Protein AF-A0A971XF11-F1 (afdb_monomer)

Solvent-accessible surface area (backbone atoms only — not comparable to full-atom values): 10217 Å² total; per-residue (Å²): 134,85,69,54,82,86,58,73,60,53,72,68,57,50,50,51,52,32,57,79,67,71,60,78,85,62,79,44,79,45,71,47,43,48,90,43,53,68,48,48,70,33,80,69,55,29,55,51,46,64,39,53,81,65,76,46,87,75,64,67,36,32,42,39,33,20,38,35,87,30,42,38,69,43,71,47,44,58,82,81,50,58,60,86,77,68,35,50,64,75,42,91,88,44,50,76,59,89,86,55,55,59,41,61,85,32,41,52,68,49,59,55,72,56,42,94,64,60,66,72,57,50,53,52,50,52,54,53,29,49,76,19,65,29,27,39,41,34,36,26,38,68,49,63,43,67,59,41,50,52,52,52,54,49,48,54,49,36,32,64,74,63,69,34,69,86,41,41,39,30,36,39,35,34,41,43,50,62,77,136

Mean predicted aligned error: 5.6 Å

pLDDT: mean 86.27, std 12.6, range [33.09, 97.69]

Secondary structure (DSSP, 8-state):
--PPP-----HHHHHHHHHHTT----SEEEEPPGGGGGGGGSTTT-SBHHHHHTTPPPPS-EEEEEETTSBEEEEEEGGGS-HHHH-TTSSTT----TTS-B-TT-BHHHHHHTS---HHHHHHHHHHHHHSSEEEEEEE-STTTHHHHHHHHHHHHHHHHHT-TTTEEEEEEE-TT---

Foldseek 3Di:
DDQDDQDDDDPVNVVVVCVVLVVDLADAEAEFPLVCLVVCLPLQNDFAVVCNVVVHHFALWKKFKAFLVQWTPDMDGPVVDDCVVLVQLPDLLGDHDPPGRTSRNHGNLSVVVRGPDDVVVSVVLNVLSNQARMEIETREECSVVVVRSVVSVSVVCSCVVNVRSSRYHYYYYYHSVHDD

Nearest PDB structures (foldseek):
  2wkb-assembly2_A  TM=3.975E-01  e=2.906E+00  Plasmodium berghei ANKA
  2i2q-assembly1_A  TM=4.226E-01  e=4.511E+00  Schizosaccharomyces pombe
  6lk0-assembly1_A  TM=3.044E-01  e=1.872E+00  Homo sapiens
  8hr8-assembly1_C  TM=1.707E-01  e=9.584E+00  Escherichia coli

Radius of gyration: 15.24 Å; Cα contacts (8 Å, |Δi|>4): 284; chains: 1; bounding box: 37×39×38 Å

Structure (mmCIF, N/CA/C/O backbone):
data_AF-A0A971XF11-F1
#
_entry.id   AF-A0A971XF11-F1
#
loop_
_atom_site.group_PDB
_atom_site.id
_atom_site.type_symbol
_atom_site.label_atom_id
_atom_site.label_alt_id
_atom_site.label_comp_id
_atom_site.label_asym_id
_atom_site.label_entity_id
_atom_site.label_seq_id
_atom_site.pdbx_PDB_ins_code
_atom_site.Cartn_x
_atom_site.Cartn_y
_atom_site.Cartn_z
_atom_site.occupancy
_atom_site.B_iso_or_equiv
_atom_site.auth_seq_id
_atom_site.auth_comp_id
_atom_site.auth_asym_id
_atom_site.auth_atom_id
_atom_site.pdbx_PDB_model_num
ATOM 1 N N . MET A 1 1 ? 14.904 22.756 -2.825 1.00 39.56 1 MET A N 1
ATOM 2 C CA . MET A 1 1 ? 14.205 21.499 -2.470 1.00 39.56 1 MET A CA 1
ATOM 3 C C . MET A 1 1 ? 15.277 20.535 -2.002 1.00 39.56 1 MET A C 1
ATOM 5 O O . MET A 1 1 ? 16.044 20.084 -2.833 1.00 39.56 1 MET A O 1
ATOM 9 N N . ASN A 1 2 ? 15.405 20.302 -0.694 1.00 33.09 2 ASN A N 1
ATOM 10 C CA . ASN A 1 2 ? 16.473 19.450 -0.160 1.00 33.09 2 ASN A CA 1
ATOM 11 C C . ASN A 1 2 ? 15.953 18.017 -0.026 1.00 33.09 2 ASN A C 1
ATOM 13 O O . ASN A 1 2 ? 15.385 17.653 1.005 1.00 33.09 2 ASN A O 1
ATOM 17 N N . THR A 1 3 ? 16.108 17.226 -1.085 1.00 37.03 3 THR A N 1
ATOM 18 C CA . THR A 1 3 ? 16.129 15.764 -0.982 1.00 37.03 3 THR A CA 1
ATOM 19 C C . THR A 1 3 ? 17.318 15.385 -0.104 1.00 37.03 3 THR A C 1
ATOM 21 O O . THR A 1 3 ? 18.445 15.793 -0.378 1.00 37.03 3 THR A O 1
ATOM 24 N N . LYS A 1 4 ? 17.051 14.700 1.013 1.00 42.03 4 LYS A N 1
ATOM 25 C CA . LYS A 1 4 ? 18.109 14.189 1.895 1.00 42.03 4 LYS A CA 1
ATOM 26 C C . LYS A 1 4 ? 18.848 13.059 1.182 1.00 42.03 4 LYS A C 1
ATOM 28 O O . LYS A 1 4 ? 18.244 12.383 0.352 1.00 42.03 4 LYS A O 1
ATOM 33 N N . GLU A 1 5 ? 20.118 12.857 1.531 1.00 40.66 5 GLU A N 1
ATOM 34 C CA . GLU A 1 5 ? 20.860 11.677 1.090 1.00 40.66 5 GLU A CA 1
ATOM 35 C C . GLU A 1 5 ? 20.072 10.409 1.407 1.00 40.66 5 GLU A C 1
ATOM 37 O O . GLU A 1 5 ? 19.479 10.246 2.479 1.00 40.66 5 GLU A O 1
ATOM 42 N N . ILE A 1 6 ? 20.060 9.541 0.410 1.00 45.75 6 ILE A N 1
ATOM 43 C CA . ILE A 1 6 ? 19.521 8.203 0.474 1.00 45.75 6 ILE A CA 1
ATOM 44 C C . ILE A 1 6 ? 20.385 7.402 1.462 1.00 45.75 6 ILE A C 1
ATOM 46 O O . ILE A 1 6 ? 21.578 7.206 1.248 1.00 45.75 6 ILE A O 1
ATOM 50 N N . VAL A 1 7 ? 19.790 6.966 2.570 1.00 52.38 7 VAL A N 1
ATOM 51 C CA . VAL A 1 7 ? 20.442 6.114 3.570 1.00 52.38 7 VAL A CA 1
ATOM 52 C C . VAL A 1 7 ? 19.466 4.999 3.893 1.00 52.38 7 VAL A C 1
ATOM 54 O O . VAL A 1 7 ? 18.360 5.307 4.334 1.00 52.38 7 VAL A O 1
ATOM 57 N N . ASN A 1 8 ? 19.887 3.742 3.718 1.00 56.38 8 ASN A N 1
ATOM 58 C CA . ASN A 1 8 ? 19.102 2.567 4.098 1.00 56.38 8 ASN A CA 1
ATOM 59 C C . ASN A 1 8 ? 18.607 2.724 5.538 1.00 56.38 8 ASN A C 1
ATOM 61 O O . ASN A 1 8 ? 19.413 2.728 6.472 1.00 56.38 8 ASN A O 1
ATOM 65 N N . LYS A 1 9 ? 17.293 2.875 5.710 1.00 63.78 9 LYS A N 1
ATOM 66 C CA . LYS A 1 9 ? 16.679 3.004 7.030 1.00 63.78 9 LYS A CA 1
ATOM 67 C C . LYS A 1 9 ? 16.268 1.643 7.554 1.00 63.78 9 LYS A C 1
ATOM 69 O O . LYS A 1 9 ? 15.552 0.901 6.888 1.00 63.78 9 LYS A O 1
ATOM 74 N N . ASN A 1 10 ? 16.734 1.317 8.755 1.00 72.56 10 ASN A N 1
ATOM 75 C CA . ASN A 1 10 ? 16.259 0.129 9.455 1.00 72.56 10 ASN A CA 1
ATOM 76 C C . ASN A 1 10 ? 14.884 0.391 10.097 1.00 72.56 10 ASN A C 1
ATOM 78 O O . ASN A 1 10 ? 14.418 1.531 10.189 1.00 72.56 10 ASN A O 1
ATOM 82 N N . GLU A 1 11 ? 14.236 -0.671 10.574 1.00 79.00 11 GLU A N 1
ATOM 83 C CA . GLU A 1 11 ? 12.900 -0.604 11.181 1.00 79.00 11 GLU A CA 1
ATOM 84 C C . GLU A 1 11 ? 12.805 0.414 12.332 1.00 79.00 11 GLU A C 1
ATOM 86 O O . GLU A 1 11 ? 11.796 1.107 12.463 1.00 79.00 11 GLU A O 1
ATOM 91 N N . SER A 1 12 ? 13.870 0.580 13.128 1.00 83.00 12 SER A N 1
ATOM 92 C CA . SER A 1 12 ? 13.893 1.539 14.241 1.00 83.00 12 SER A CA 1
ATOM 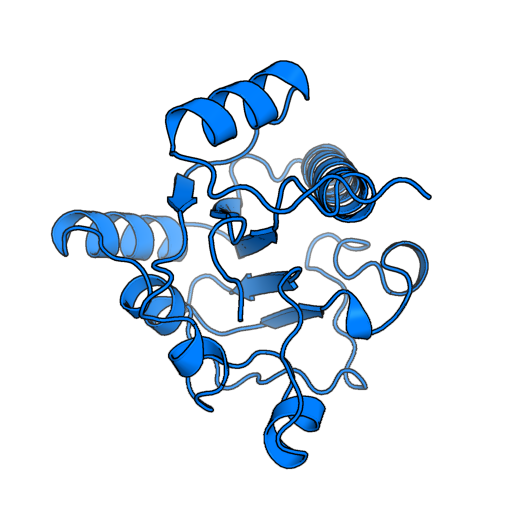93 C C . SER A 1 12 ? 13.851 2.990 13.762 1.00 83.00 12 SER A C 1
ATOM 95 O O . SER A 1 12 ? 13.159 3.824 14.348 1.00 83.00 12 SER A O 1
ATOM 97 N N . GLU A 1 13 ? 14.573 3.319 12.692 1.00 85.38 13 GLU A N 1
ATOM 98 C CA . GLU A 1 13 ? 14.564 4.670 12.125 1.00 85.38 13 GLU A CA 1
ATOM 99 C C . GLU A 1 13 ? 13.218 5.007 11.477 1.00 85.38 13 GLU A C 1
ATOM 101 O O . GLU A 1 13 ? 12.737 6.136 11.611 1.00 85.38 13 GLU A O 1
ATOM 106 N N . ILE A 1 14 ? 12.585 4.022 10.836 1.00 89.12 14 ILE A N 1
ATOM 107 C CA . ILE A 1 14 ? 11.236 4.155 10.279 1.00 89.12 14 ILE A CA 1
ATOM 108 C C . ILE A 1 14 ? 10.219 4.388 11.395 1.00 89.12 14 ILE A C 1
ATOM 110 O O . ILE A 1 14 ? 9.443 5.342 11.316 1.00 89.12 14 ILE A O 1
ATOM 114 N N . ALA A 1 15 ? 10.267 3.597 12.470 1.00 88.25 15 ALA A N 1
ATOM 115 C CA . ALA A 1 15 ? 9.386 3.765 13.623 1.00 88.25 15 ALA A CA 1
ATOM 116 C C . ALA A 1 15 ? 9.514 5.169 14.243 1.00 88.25 15 ALA A C 1
ATOM 118 O O . ALA A 1 15 ? 8.509 5.858 14.426 1.00 88.25 15 ALA A O 1
ATOM 119 N N . LYS A 1 16 ? 10.747 5.655 14.458 1.00 90.88 16 LYS A N 1
ATOM 120 C CA . LYS A 1 16 ? 11.005 7.023 14.952 1.00 90.88 16 LYS A CA 1
ATOM 121 C C . LYS A 1 16 ? 10.453 8.098 14.014 1.00 90.88 16 LYS A C 1
ATOM 123 O O . LYS A 1 16 ? 9.947 9.129 14.468 1.00 90.88 16 LYS A O 1
ATOM 128 N N . TYR A 1 17 ? 10.553 7.898 12.699 1.00 91.19 17 TYR A N 1
ATOM 129 C CA . TYR A 1 17 ? 9.974 8.830 11.733 1.00 91.19 17 TYR A CA 1
ATOM 130 C C . TYR A 1 17 ? 8.446 8.876 11.848 1.00 91.19 17 TYR A C 1
ATOM 132 O O . TYR A 1 17 ? 7.876 9.967 11.902 1.00 91.19 17 TYR A O 1
ATOM 140 N N . LEU A 1 18 ? 7.786 7.719 11.905 1.00 92.75 18 LEU A N 1
ATOM 141 C CA . LEU A 1 18 ? 6.329 7.639 12.030 1.00 92.75 18 LEU A CA 1
ATOM 142 C C . LEU A 1 18 ? 5.848 8.306 13.329 1.00 92.75 18 LEU A C 1
ATOM 144 O O . LEU A 1 18 ? 4.963 9.164 13.284 1.00 92.75 18 LEU A O 1
ATOM 148 N N . GLU A 1 19 ? 6.507 8.013 14.452 1.00 92.69 19 GLU A N 1
ATOM 149 C CA . GLU A 1 19 ? 6.207 8.592 15.766 1.00 92.69 19 GLU A CA 1
ATOM 150 C C . GLU A 1 19 ? 6.382 10.119 15.778 1.00 92.69 19 GLU A C 1
ATOM 152 O O . GLU A 1 19 ? 5.448 10.861 16.093 1.00 92.69 19 GLU A O 1
ATOM 157 N N . SER A 1 20 ? 7.547 10.618 15.349 1.00 91.75 20 SER A N 1
ATOM 158 C CA . SER A 1 20 ? 7.838 12.062 15.327 1.00 91.75 20 SER A CA 1
ATOM 159 C C . SER A 1 20 ? 6.887 12.864 14.431 1.00 91.75 20 SER A C 1
ATOM 161 O O . SER A 1 20 ? 6.666 14.053 14.669 1.00 91.75 20 SER A O 1
ATOM 163 N N . ASN A 1 21 ? 6.289 12.224 13.421 1.00 90.12 21 ASN A N 1
ATOM 164 C CA . ASN A 1 21 ? 5.309 12.841 12.527 1.00 90.12 21 ASN A CA 1
ATOM 165 C C . ASN A 1 21 ? 3.850 12.525 12.907 1.00 90.12 21 ASN A C 1
ATOM 167 O O . ASN A 1 21 ? 2.943 12.931 12.176 1.00 90.12 21 ASN A O 1
ATOM 171 N N . LYS A 1 22 ? 3.606 11.865 14.051 1.00 92.50 22 LYS A N 1
ATOM 172 C CA . LYS A 1 22 ? 2.267 11.502 14.555 1.00 92.50 22 LYS A CA 1
ATOM 173 C C . LYS A 1 22 ? 1.448 10.705 13.530 1.00 92.50 22 LYS A C 1
ATOM 175 O O . LYS A 1 22 ? 0.266 10.993 13.285 1.00 92.50 22 LYS A O 1
ATOM 180 N N . ILE A 1 23 ? 2.123 9.757 12.884 1.00 93.50 23 ILE A N 1
ATOM 181 C CA . ILE A 1 23 ? 1.538 8.777 11.975 1.00 93.50 23 ILE A CA 1
ATOM 182 C C . ILE A 1 23 ? 1.289 7.524 12.812 1.00 93.50 23 ILE A C 1
ATOM 184 O O . ILE A 1 23 ? 2.209 6.767 13.084 1.00 93.50 23 ILE A O 1
ATOM 188 N N . ASP A 1 24 ? 0.052 7.372 13.267 1.00 92.06 24 ASP A N 1
ATOM 189 C CA . ASP A 1 24 ? -0.395 6.418 14.292 1.00 92.06 24 ASP A CA 1
ATOM 190 C C . ASP A 1 24 ? -1.634 5.616 13.859 1.00 92.06 24 ASP A C 1
ATOM 192 O O . ASP A 1 24 ? -2.235 4.904 14.651 1.00 92.06 24 ASP A O 1
ATOM 196 N N . PHE A 1 25 ? -2.033 5.756 12.596 1.00 93.44 25 PHE A N 1
ATOM 197 C CA . PHE A 1 25 ? -3.281 5.229 12.041 1.00 93.44 25 PHE A CA 1
ATOM 198 C C . PHE A 1 25 ? -3.069 4.019 11.122 1.00 93.44 25 PHE A C 1
ATOM 200 O O . PHE A 1 25 ? -3.889 3.775 10.247 1.00 93.44 25 PHE A O 1
ATOM 207 N N . TYR A 1 26 ? -1.941 3.322 11.245 1.00 95.81 26 TYR A N 1
ATOM 208 C CA . TYR A 1 26 ? -1.618 2.151 10.430 1.00 95.81 26 TYR A CA 1
ATOM 209 C C . TYR A 1 26 ? -1.667 0.873 11.267 1.00 95.81 26 TYR A C 1
ATOM 211 O O . TYR A 1 26 ? -1.394 0.911 12.464 1.00 95.81 26 TYR A O 1
ATOM 219 N N . ASP A 1 27 ? -1.959 -0.256 10.624 1.00 96.00 27 ASP A N 1
ATOM 220 C CA . ASP A 1 27 ? -1.990 -1.572 11.270 1.00 96.00 27 ASP A CA 1
ATOM 221 C C . ASP A 1 27 ? -0.643 -2.289 11.155 1.00 96.00 27 ASP A C 1
ATOM 223 O O . ASP A 1 27 ? -0.193 -2.949 12.090 1.00 96.00 27 ASP A O 1
ATOM 227 N N . TYR A 1 28 ? 0.017 -2.149 10.001 1.00 95.12 28 TYR A N 1
ATOM 228 C CA . TYR A 1 28 ? 1.299 -2.788 9.717 1.00 95.12 28 TYR A CA 1
ATOM 229 C C . TYR A 1 28 ? 2.277 -1.817 9.061 1.00 95.12 28 TYR A C 1
ATOM 231 O O . TYR A 1 28 ? 1.891 -0.978 8.246 1.00 95.12 28 TYR A O 1
ATOM 239 N N . SER A 1 29 ? 3.561 -1.960 9.392 1.00 94.38 29 SER A N 1
ATOM 240 C CA . SER A 1 29 ? 4.656 -1.227 8.759 1.00 94.38 29 SER A CA 1
ATOM 241 C C . SER A 1 29 ? 5.813 -2.176 8.479 1.00 94.38 29 SER A C 1
ATOM 243 O O . SER A 1 29 ? 6.318 -2.817 9.397 1.00 94.38 29 SER A O 1
ATOM 245 N N . PHE A 1 30 ? 6.250 -2.233 7.224 1.00 92.38 30 PHE A N 1
ATOM 246 C CA . PHE A 1 30 ? 7.314 -3.115 6.756 1.00 92.38 30 PHE A CA 1
ATOM 247 C C . PHE A 1 30 ? 8.390 -2.346 5.996 1.00 92.38 30 PHE A C 1
ATOM 249 O O . PHE A 1 30 ? 8.129 -1.304 5.393 1.00 92.38 30 PHE A O 1
ATOM 256 N N . VAL A 1 31 ? 9.596 -2.908 5.987 1.00 89.94 31 VAL A N 1
ATOM 257 C CA . VAL A 1 31 ? 10.671 -2.515 5.073 1.00 89.94 31 VAL A CA 1
ATOM 258 C C . VAL A 1 31 ? 10.560 -3.378 3.823 1.00 89.94 31 VAL A C 1
ATOM 260 O O . VAL A 1 31 ? 10.525 -4.606 3.915 1.00 89.94 31 VAL A O 1
ATOM 263 N N . PHE A 1 32 ? 10.499 -2.752 2.651 1.00 88.44 32 PHE A N 1
ATOM 264 C CA . PHE A 1 32 ? 10.486 -3.480 1.390 1.00 88.44 32 PHE A CA 1
ATOM 265 C C . PHE A 1 32 ? 11.818 -4.219 1.207 1.00 88.44 32 PHE A C 1
ATOM 267 O O . PHE A 1 32 ? 12.861 -3.598 1.361 1.00 88.44 32 PHE A O 1
ATOM 274 N N . PRO A 1 33 ? 11.868 -5.517 0.884 1.00 82.44 33 PRO A N 1
ATOM 275 C CA . PRO A 1 33 ? 13.148 -6.184 0.660 1.00 82.44 33 PRO A CA 1
ATOM 276 C C . PRO A 1 33 ? 13.837 -5.626 -0.593 1.00 82.44 33 PRO A C 1
ATOM 278 O O . PRO A 1 33 ? 13.323 -5.778 -1.696 1.00 82.44 33 PRO A O 1
ATOM 281 N N . GLY A 1 34 ? 15.018 -5.012 -0.452 1.00 72.31 34 GLY A N 1
ATOM 282 C CA . GLY A 1 34 ? 15.750 -4.425 -1.587 1.00 72.31 34 GLY A CA 1
ATOM 283 C C . GLY A 1 34 ? 16.064 -5.428 -2.709 1.00 72.31 34 GLY A C 1
ATOM 284 O O . GLY A 1 34 ? 16.057 -5.059 -3.877 1.00 72.31 34 GLY A O 1
ATOM 285 N N . ILE A 1 35 ? 16.227 -6.715 -2.373 1.00 61.69 35 ILE A N 1
ATOM 286 C CA . ILE A 1 35 ? 16.382 -7.818 -3.341 1.00 61.69 35 ILE A CA 1
ATOM 287 C C . ILE A 1 35 ? 15.167 -7.986 -4.271 1.00 61.69 35 ILE A C 1
ATOM 289 O O . ILE A 1 35 ? 15.303 -8.480 -5.384 1.00 61.69 35 ILE A O 1
ATOM 293 N N . ASN A 1 36 ? 13.990 -7.523 -3.847 1.00 63.94 36 ASN A N 1
ATOM 294 C CA . ASN A 1 36 ? 12.748 -7.606 -4.608 1.00 63.94 36 ASN A CA 1
ATOM 295 C C . ASN A 1 36 ? 12.466 -6.327 -5.410 1.00 63.94 36 ASN A C 1
ATOM 297 O O . ASN A 1 36 ? 11.367 -6.186 -5.946 1.00 63.94 36 ASN A O 1
ATOM 301 N N . ILE A 1 37 ? 13.425 -5.393 -5.528 1.00 67.56 37 ILE A N 1
ATOM 302 C CA . ILE A 1 37 ? 13.259 -4.181 -6.352 1.00 67.56 37 ILE A CA 1
ATOM 303 C C . ILE A 1 37 ? 12.870 -4.539 -7.785 1.00 67.56 37 ILE A C 1
ATOM 305 O O . ILE A 1 37 ? 11.971 -3.915 -8.347 1.00 67.56 37 ILE A O 1
ATOM 309 N N . ASP A 1 38 ? 13.469 -5.601 -8.328 1.00 63.41 38 ASP A N 1
ATOM 310 C CA . ASP A 1 38 ? 13.191 -6.049 -9.686 1.00 63.41 38 ASP A CA 1
ATOM 311 C C . ASP A 1 38 ? 11.769 -6.603 -9.834 1.00 63.41 38 ASP A C 1
ATOM 313 O O . ASP A 1 38 ? 11.143 -6.501 -10.889 1.00 63.41 38 ASP A O 1
ATOM 317 N N . SER A 1 39 ? 11.212 -7.123 -8.737 1.00 66.81 39 SER A N 1
ATOM 318 C CA . SER A 1 39 ? 9.851 -7.650 -8.712 1.00 66.81 39 SER A CA 1
ATOM 319 C C . SER A 1 39 ? 8.805 -6.546 -8.829 1.00 66.81 39 SER A C 1
ATOM 321 O O . SER A 1 39 ? 7.726 -6.823 -9.335 1.00 66.81 39 SER A O 1
ATOM 323 N N . LEU A 1 40 ? 9.111 -5.288 -8.480 1.00 66.12 40 LEU A N 1
ATOM 324 C CA . LEU A 1 40 ? 8.210 -4.159 -8.763 1.00 66.12 40 LEU A CA 1
ATOM 325 C C . LEU A 1 40 ? 8.060 -3.879 -10.269 1.00 66.12 40 LEU A C 1
ATOM 327 O O . LEU A 1 40 ? 7.116 -3.187 -10.652 1.00 66.12 40 LEU A O 1
ATOM 331 N N . TYR A 1 41 ? 8.945 -4.418 -11.117 1.00 67.62 41 TYR A N 1
ATOM 332 C CA . TYR A 1 41 ? 8.834 -4.362 -12.581 1.00 67.62 41 TYR A CA 1
ATOM 333 C C . TYR A 1 41 ? 8.206 -5.621 -13.187 1.00 67.62 41 TYR A C 1
ATOM 335 O O . TYR A 1 41 ? 8.099 -5.712 -14.406 1.00 67.62 41 TYR A O 1
ATOM 343 N N . ASN A 1 42 ? 7.791 -6.593 -12.373 1.00 78.69 42 ASN A N 1
ATOM 344 C CA . ASN A 1 42 ? 7.019 -7.736 -12.845 1.00 78.69 42 ASN A CA 1
ATOM 345 C C . ASN A 1 42 ? 5.552 -7.318 -13.033 1.00 78.69 42 ASN A C 1
ATOM 347 O O . 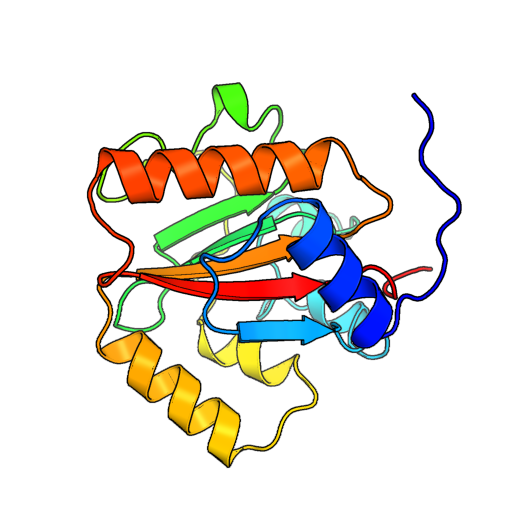ASN A 1 42 ? 4.985 -6.628 -12.182 1.00 78.69 42 ASN A O 1
ATOM 351 N N . GLU A 1 43 ? 4.926 -7.766 -14.120 1.00 80.44 43 GLU A N 1
ATOM 352 C CA . GLU A 1 43 ? 3.522 -7.481 -14.435 1.00 80.44 43 GLU A CA 1
ATOM 353 C C . GLU A 1 43 ? 2.578 -7.826 -13.269 1.00 80.44 43 GLU A C 1
ATOM 355 O O . GLU A 1 43 ? 1.652 -7.078 -12.976 1.00 80.44 43 GLU A O 1
ATOM 360 N N . ASN A 1 44 ? 2.870 -8.887 -12.513 1.00 85.25 44 ASN A N 1
ATOM 361 C CA . ASN A 1 44 ? 2.049 -9.330 -11.380 1.00 85.25 44 ASN A CA 1
ATOM 362 C C . ASN A 1 44 ? 2.130 -8.427 -10.136 1.00 85.25 44 ASN A C 1
ATOM 364 O O . ASN A 1 44 ? 1.391 -8.641 -9.171 1.00 85.25 44 ASN A O 1
ATOM 368 N N . HIS A 1 45 ? 3.024 -7.436 -10.139 1.00 86.81 45 HIS A N 1
ATOM 369 C CA . HIS A 1 45 ? 3.314 -6.562 -8.999 1.00 86.81 45 HIS A CA 1
ATOM 370 C C . HIS A 1 45 ? 3.318 -5.069 -9.359 1.00 86.81 45 HIS A C 1
ATOM 372 O O . HIS A 1 45 ? 3.372 -4.211 -8.466 1.00 86.81 45 HIS A O 1
ATOM 378 N N . VAL A 1 46 ? 3.263 -4.737 -10.651 1.00 90.19 46 VAL A N 1
ATOM 379 C CA . VAL A 1 46 ? 3.343 -3.365 -11.144 1.00 90.19 46 VAL A CA 1
ATOM 380 C C . VAL A 1 46 ? 1.990 -2.666 -11.105 1.00 90.19 46 VAL A C 1
ATOM 382 O O . VAL A 1 46 ? 1.004 -3.195 -11.609 1.00 90.19 46 VAL A O 1
ATOM 385 N N . LEU A 1 47 ? 1.937 -1.459 -10.529 1.00 92.00 47 LEU A N 1
ATOM 386 C CA . LEU A 1 47 ? 0.714 -0.651 -10.529 1.00 92.00 47 LEU A CA 1
ATOM 387 C C . LEU A 1 47 ? 0.501 0.071 -11.866 1.00 92.00 47 LEU A C 1
ATOM 389 O O . LEU A 1 47 ? -0.628 0.136 -12.328 1.00 92.00 47 LEU A O 1
ATOM 393 N N . ASP A 1 48 ? 1.553 0.637 -12.460 1.00 91.88 48 ASP A N 1
ATOM 394 C CA . ASP A 1 48 ? 1.473 1.469 -13.668 1.00 91.88 48 ASP A CA 1
ATOM 395 C C . ASP A 1 48 ? 1.884 0.664 -14.912 1.00 91.88 48 ASP A C 1
ATOM 397 O O . ASP A 1 48 ? 3.078 0.447 -15.164 1.00 91.88 48 ASP A O 1
ATOM 401 N N . LEU A 1 49 ? 0.883 0.233 -15.689 1.00 91.69 49 LEU A N 1
ATOM 402 C CA . LEU A 1 49 ? 1.080 -0.548 -16.915 1.00 91.69 49 LEU A CA 1
ATOM 403 C C . LEU A 1 49 ? 1.763 0.262 -18.016 1.00 91.69 49 LEU A C 1
ATOM 405 O O . LEU A 1 49 ? 2.594 -0.276 -18.739 1.00 91.69 49 LEU A O 1
ATOM 409 N N . TRP A 1 50 ? 1.496 1.566 -18.107 1.00 91.06 50 TRP A N 1
ATOM 410 C CA . TRP A 1 50 ? 2.118 2.408 -19.132 1.00 91.06 50 TRP A CA 1
ATOM 411 C C . TRP A 1 50 ? 3.636 2.469 -18.948 1.00 91.06 50 TRP A C 1
ATOM 413 O O . TRP A 1 50 ? 4.399 2.438 -19.917 1.00 91.06 50 TRP A O 1
ATOM 423 N N . LYS A 1 51 ? 4.094 2.530 -17.692 1.00 89.06 51 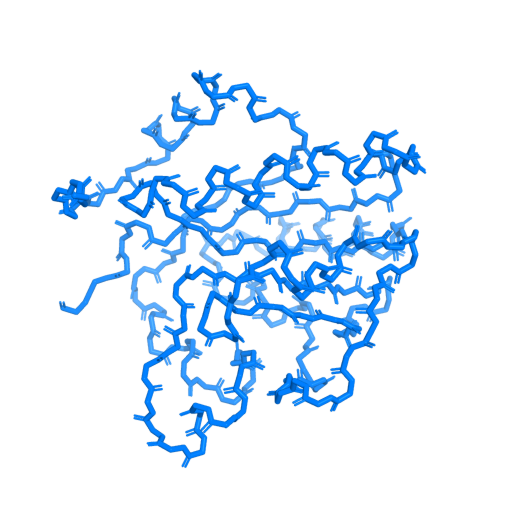LYS A N 1
ATOM 424 C CA . LYS A 1 51 ? 5.522 2.465 -17.379 1.00 89.06 51 LYS A CA 1
ATOM 425 C C . LYS A 1 51 ? 6.121 1.085 -17.624 1.00 89.06 51 LYS A C 1
ATOM 427 O O . LYS A 1 51 ? 7.251 1.026 -18.113 1.00 89.06 51 LYS A O 1
ATOM 432 N N . TYR A 1 52 ? 5.385 0.021 -17.293 1.00 89.62 52 TYR A N 1
ATOM 433 C CA . TYR A 1 52 ? 5.787 -1.367 -17.537 1.00 89.62 52 TYR A CA 1
ATOM 434 C C . TYR A 1 52 ? 6.005 -1.635 -19.032 1.00 89.62 52 TYR A C 1
ATOM 436 O O . TYR A 1 52 ? 7.100 -2.025 -19.427 1.00 89.62 52 TYR A O 1
ATOM 444 N N . GLU A 1 53 ? 5.020 -1.305 -19.872 1.00 89.44 53 GLU A N 1
ATOM 445 C CA . GLU A 1 53 ? 5.066 -1.485 -21.332 1.00 89.44 53 GLU A CA 1
ATOM 446 C C . GLU A 1 53 ? 6.237 -0.744 -21.992 1.00 89.44 53 GLU A C 1
ATOM 448 O O . GLU A 1 53 ? 6.740 -1.147 -23.039 1.00 89.44 53 GLU A O 1
ATOM 453 N N . ARG A 1 54 ? 6.689 0.354 -21.377 1.00 87.94 54 ARG A N 1
ATOM 454 C CA . ARG A 1 54 ? 7.805 1.176 -21.863 1.00 87.94 54 ARG A CA 1
ATOM 455 C C . ARG A 1 54 ? 9.150 0.824 -21.235 1.00 87.94 54 ARG A C 1
ATOM 457 O O . ARG A 1 54 ? 10.136 1.491 -21.543 1.00 87.94 54 ARG A O 1
ATOM 464 N N . GLY A 1 55 ? 9.199 -0.165 -20.342 1.00 84.69 55 GLY A N 1
ATOM 465 C CA . GLY A 1 55 ? 10.418 -0.551 -19.629 1.00 84.69 55 GLY A CA 1
ATOM 466 C C . GLY A 1 55 ? 10.994 0.574 -18.764 1.00 84.69 55 GLY A C 1
ATOM 467 O O . GLY A 1 55 ? 12.209 0.687 -18.626 1.00 84.69 55 GLY A O 1
ATOM 468 N N . THR A 1 56 ? 10.138 1.445 -18.220 1.00 83.44 56 THR A N 1
ATOM 469 C CA . THR A 1 56 ? 10.560 2.592 -17.399 1.00 83.44 56 THR A CA 1
ATOM 470 C C . THR A 1 56 ? 10.374 2.334 -15.910 1.00 83.44 56 THR A C 1
ATOM 472 O O . THR A 1 56 ? 9.580 1.491 -15.489 1.00 83.44 56 THR A O 1
ATOM 475 N N . GLU A 1 57 ? 11.105 3.092 -15.091 1.00 82.50 57 GLU A N 1
ATOM 476 C CA . GLU A 1 57 ? 11.128 2.854 -13.654 1.00 82.50 57 GLU A CA 1
ATOM 477 C C . GLU A 1 57 ? 9.808 3.196 -12.961 1.00 82.50 57 GLU A C 1
ATOM 479 O O . GLU A 1 57 ? 9.222 4.263 -13.172 1.00 82.50 57 GLU A O 1
ATOM 484 N N . GLN A 1 58 ? 9.365 2.305 -12.076 1.00 85.12 58 GLN A N 1
ATOM 485 C CA . GLN A 1 58 ? 8.163 2.468 -11.272 1.00 85.12 58 GLN A CA 1
ATOM 486 C C . GLN A 1 58 ? 8.363 3.518 -10.182 1.00 85.12 58 GLN A C 1
ATOM 488 O O . GLN A 1 58 ? 9.466 3.751 -9.696 1.00 85.12 58 GLN A O 1
ATOM 493 N N . SER A 1 59 ? 7.276 4.183 -9.787 1.00 86.06 59 SER A N 1
ATOM 494 C CA . SER A 1 59 ? 7.359 5.143 -8.686 1.00 86.06 59 SER A CA 1
ATOM 495 C C . SER A 1 59 ? 7.570 4.407 -7.366 1.00 86.06 59 SER A C 1
ATOM 497 O O . SER A 1 59 ? 6.818 3.495 -7.050 1.00 86.06 59 SER A O 1
ATOM 499 N N . THR A 1 60 ? 8.525 4.840 -6.552 1.00 86.25 60 THR A N 1
ATOM 500 C CA . THR A 1 60 ? 8.713 4.327 -5.183 1.00 86.25 60 THR A CA 1
ATOM 501 C C . THR A 1 60 ? 7.657 4.845 -4.202 1.00 86.25 60 THR A C 1
ATOM 503 O O . THR A 1 60 ? 7.641 4.457 -3.038 1.00 86.25 60 THR A O 1
ATOM 506 N N . ILE A 1 61 ? 6.761 5.726 -4.663 1.00 89.50 61 ILE A N 1
ATOM 507 C CA . ILE A 1 61 ? 5.682 6.307 -3.873 1.00 89.50 61 ILE A CA 1
ATOM 508 C C . ILE A 1 61 ? 4.347 5.994 -4.539 1.00 89.50 61 ILE A C 1
ATOM 510 O O . ILE A 1 61 ? 4.018 6.532 -5.604 1.00 89.50 61 ILE A O 1
ATOM 514 N N . GLN A 1 62 ? 3.565 5.135 -3.893 1.00 92.50 62 GLN A N 1
ATOM 515 C CA . GLN A 1 62 ? 2.310 4.632 -4.437 1.00 92.50 62 GLN A CA 1
ATOM 516 C C . GLN A 1 62 ? 1.257 4.466 -3.343 1.00 92.50 62 GLN A C 1
ATOM 518 O O . GLN A 1 62 ? 1.572 4.167 -2.196 1.00 92.50 62 GLN A O 1
ATOM 523 N N . ILE A 1 63 ? -0.006 4.620 -3.722 1.00 94.69 63 ILE A N 1
ATOM 524 C CA . ILE A 1 63 ? -1.163 4.200 -2.934 1.00 94.69 63 ILE A CA 1
ATOM 525 C C . ILE A 1 63 ? -1.879 3.140 -3.760 1.00 94.69 63 ILE A C 1
ATOM 527 O O . ILE A 1 63 ? -2.210 3.396 -4.916 1.00 94.69 63 ILE A O 1
ATOM 531 N N . ARG A 1 64 ? -2.134 1.975 -3.174 1.00 95.06 64 ARG A N 1
ATOM 532 C CA . ARG A 1 64 ? -2.896 0.882 -3.781 1.00 95.06 64 ARG A CA 1
ATOM 533 C C . ARG A 1 64 ? -4.080 0.570 -2.880 1.00 95.06 64 ARG A C 1
ATOM 535 O O . ARG A 1 64 ? -3.911 0.450 -1.668 1.00 95.06 64 ARG A O 1
ATOM 542 N N . VAL A 1 65 ? -5.273 0.500 -3.456 1.00 95.81 65 VAL A N 1
ATOM 543 C CA . VAL A 1 65 ? -6.515 0.255 -2.721 1.00 95.81 65 VAL A CA 1
ATOM 544 C C . VAL A 1 65 ? -7.141 -1.027 -3.236 1.00 95.81 65 VAL A C 1
ATOM 546 O O . VAL A 1 65 ? -7.489 -1.126 -4.414 1.00 95.81 65 VAL A O 1
ATOM 549 N N . TYR A 1 66 ? -7.312 -1.974 -2.326 1.00 96.50 66 TYR A N 1
ATOM 550 C CA . TYR A 1 66 ? -7.906 -3.279 -2.562 1.00 96.50 66 TYR A CA 1
ATOM 551 C C . TYR A 1 66 ? -9.264 -3.372 -1.867 1.00 96.50 66 TYR A C 1
ATOM 553 O O . TYR A 1 66 ? -9.452 -2.802 -0.789 1.00 96.50 66 TYR A O 1
ATOM 561 N N . ASN A 1 67 ? -10.210 -4.085 -2.473 1.00 95.75 67 ASN A N 1
ATOM 562 C CA . ASN A 1 67 ? -11.454 -4.462 -1.799 1.00 95.75 67 ASN A CA 1
ATOM 563 C C . ASN A 1 67 ? -11.252 -5.689 -0.889 1.00 95.75 67 ASN A C 1
ATOM 565 O O . ASN A 1 67 ? -10.178 -6.288 -0.866 1.00 95.75 67 ASN A O 1
ATOM 569 N N . SER A 1 68 ? -12.299 -6.081 -0.162 1.00 95.94 68 SER A N 1
ATOM 570 C CA . SER A 1 68 ? -12.292 -7.256 0.725 1.00 95.94 68 SER A CA 1
ATOM 571 C C . SER A 1 68 ? -12.017 -8.587 0.012 1.00 95.94 68 SER A C 1
ATOM 573 O O . SER A 1 68 ? -11.566 -9.541 0.637 1.00 95.94 68 SER A O 1
ATOM 575 N N . SER A 1 69 ? -12.249 -8.670 -1.301 1.00 96.75 69 SER A N 1
ATOM 576 C CA . SER A 1 69 ? -11.892 -9.841 -2.114 1.00 96.75 69 SER A CA 1
ATOM 577 C C . SER A 1 69 ? -10.423 -9.847 -2.551 1.00 96.75 69 SER A C 1
ATOM 579 O O . SER A 1 69 ? -10.006 -10.764 -3.249 1.00 96.75 69 SER A O 1
ATOM 581 N N . GLY A 1 70 ? -9.645 -8.826 -2.180 1.00 96.50 70 GLY A N 1
ATOM 582 C CA . GLY A 1 70 ? -8.238 -8.693 -2.543 1.00 96.50 70 GLY A CA 1
ATOM 583 C C . GLY A 1 70 ? -7.991 -8.151 -3.951 1.00 96.50 70 GLY A C 1
ATOM 584 O O . GLY A 1 70 ? -6.843 -8.122 -4.378 1.00 96.50 70 GLY A O 1
ATOM 585 N N . ASN A 1 71 ? -9.018 -7.690 -4.670 1.00 96.25 71 ASN A N 1
ATOM 586 C CA . ASN A 1 71 ? -8.859 -7.116 -6.008 1.00 96.25 71 ASN A CA 1
ATOM 587 C C . ASN A 1 71 ? -8.520 -5.627 -5.919 1.00 96.25 71 ASN A C 1
ATOM 589 O O . ASN A 1 71 ? -9.146 -4.900 -5.137 1.00 96.25 71 ASN A O 1
ATOM 593 N N . LEU A 1 72 ? -7.570 -5.157 -6.736 1.00 95.06 72 LEU A N 1
ATOM 594 C CA . LEU A 1 72 ? -7.290 -3.728 -6.851 1.00 95.06 72 LEU A CA 1
ATOM 595 C C . LEU A 1 72 ? -8.537 -3.011 -7.388 1.00 95.06 72 LEU A C 1
ATOM 597 O O . LEU A 1 72 ? -9.065 -3.353 -8.441 1.00 95.06 72 LEU A O 1
ATOM 601 N N . ILE A 1 73 ? -8.996 -1.986 -6.676 1.00 93.44 73 ILE A N 1
ATOM 602 C CA . ILE A 1 73 ? -10.114 -1.131 -7.104 1.00 93.44 73 ILE A CA 1
ATOM 603 C C . ILE A 1 73 ? -9.658 0.285 -7.433 1.00 93.44 73 ILE A C 1
ATOM 605 O O . ILE A 1 73 ? -10.347 1.020 -8.144 1.00 93.44 73 ILE A O 1
ATOM 609 N N . ASN A 1 74 ? -8.488 0.688 -6.933 1.00 92.94 74 ASN A N 1
ATOM 610 C CA . ASN A 1 74 ? -7.923 1.994 -7.218 1.00 92.94 74 ASN A CA 1
ATOM 611 C C . ASN A 1 74 ? -6.427 2.044 -6.920 1.00 92.94 74 ASN A C 1
ATOM 613 O O . ASN A 1 74 ? -5.910 1.289 -6.100 1.00 92.94 74 ASN A O 1
ATOM 617 N N . GLY A 1 75 ? -5.741 3.000 -7.531 1.00 92.75 75 GLY A N 1
ATOM 618 C CA . GLY A 1 75 ? -4.330 3.214 -7.283 1.00 92.75 75 GLY A CA 1
ATOM 619 C C . GLY A 1 75 ? -3.849 4.570 -7.764 1.00 92.75 75 GLY A C 1
ATOM 620 O O . GLY A 1 75 ? -4.446 5.208 -8.633 1.00 92.75 75 GLY A O 1
ATOM 621 N N . TYR A 1 76 ? -2.760 5.021 -7.164 1.00 93.31 76 TYR A N 1
ATOM 622 C CA . TYR A 1 76 ? -2.088 6.261 -7.498 1.00 93.31 76 TYR A CA 1
ATOM 623 C C . TYR A 1 76 ? -0.581 6.064 -7.384 1.00 93.31 76 TYR A C 1
ATOM 625 O O . TYR A 1 76 ? -0.100 5.565 -6.371 1.00 93.31 76 TYR A O 1
ATOM 633 N N . THR A 1 77 ? 0.166 6.529 -8.380 1.00 90.31 77 THR A N 1
ATOM 634 C CA . THR A 1 77 ? 1.614 6.713 -8.282 1.00 90.31 77 THR A CA 1
ATOM 635 C C . THR A 1 77 ? 1.929 8.204 -8.260 1.00 90.31 77 THR A C 1
ATOM 637 O O . THR A 1 77 ? 1.217 9.007 -8.867 1.00 90.31 77 THR A O 1
ATOM 640 N N . GLN A 1 78 ? 3.023 8.601 -7.605 1.00 86.62 78 GLN A N 1
ATOM 641 C CA . GLN A 1 78 ? 3.475 9.999 -7.631 1.00 86.62 78 GLN A CA 1
ATOM 642 C C . GLN A 1 78 ? 3.665 10.529 -9.065 1.00 86.62 78 GLN A C 1
ATOM 644 O O . GLN A 1 78 ? 3.463 11.714 -9.323 1.00 86.62 78 GLN A O 1
ATOM 649 N N . CYS A 1 79 ? 4.028 9.654 -10.005 1.00 85.25 79 CYS A N 1
ATOM 650 C CA . CYS A 1 79 ? 4.267 10.014 -11.400 1.00 85.25 79 CYS A CA 1
ATOM 651 C C . CYS A 1 79 ? 2.991 10.349 -12.188 1.00 85.25 79 CYS A C 1
ATOM 653 O O . CYS A 1 79 ? 3.104 10.946 -13.254 1.00 85.25 79 CYS A O 1
ATOM 655 N N . TYR A 1 80 ? 1.794 10.043 -11.675 1.00 87.19 80 TYR A N 1
ATOM 656 C CA . TYR A 1 80 ? 0.535 10.441 -12.317 1.00 87.19 80 TYR A CA 1
ATOM 657 C C . TYR A 1 80 ? 0.251 11.945 -12.228 1.00 87.19 80 TYR A C 1
ATOM 659 O O . TYR A 1 80 ? -0.613 12.454 -12.939 1.00 87.19 80 TYR A O 1
ATOM 667 N N . GLY A 1 81 ? 0.967 12.675 -11.371 1.00 81.94 81 GLY A N 1
ATOM 668 C CA . GLY A 1 81 ? 0.821 14.116 -11.205 1.00 81.94 81 GLY A CA 1
ATOM 669 C C . GLY A 1 81 ? 0.561 14.496 -9.755 1.00 81.94 81 GLY A C 1
ATOM 670 O O . GLY A 1 81 ? 0.929 13.786 -8.830 1.00 81.94 81 GLY A O 1
ATOM 671 N N . ASN A 1 82 ? -0.054 15.654 -9.521 1.00 79.56 82 ASN A N 1
ATOM 672 C CA . ASN A 1 82 ? -0.257 16.141 -8.160 1.00 79.56 82 ASN A CA 1
ATOM 673 C C . ASN A 1 82 ? -1.379 15.363 -7.444 1.00 79.56 82 ASN A C 1
ATOM 675 O O . ASN A 1 82 ? -2.542 15.417 -7.854 1.00 79.56 82 ASN A O 1
ATOM 679 N N . LEU A 1 83 ? -1.059 14.722 -6.313 1.00 78.56 83 LEU A N 1
ATOM 680 C CA . LEU A 1 83 ? -2.039 14.022 -5.475 1.00 78.56 83 LEU A CA 1
ATOM 681 C C . LEU A 1 83 ? -3.176 14.936 -4.991 1.00 78.56 83 LEU A C 1
ATOM 683 O O . LEU A 1 83 ? -4.277 14.455 -4.730 1.00 78.56 83 LEU A O 1
ATOM 687 N N . ASN A 1 84 ? -2.953 16.245 -4.838 1.00 76.12 84 ASN A N 1
ATOM 688 C CA . ASN A 1 84 ? -4.020 17.203 -4.522 1.00 76.12 84 ASN A CA 1
ATOM 689 C C . ASN A 1 84 ? -5.070 17.297 -5.630 1.00 76.12 84 ASN A C 1
ATOM 691 O O . ASN A 1 84 ? -6.248 17.429 -5.309 1.00 76.12 84 ASN A O 1
ATOM 695 N N . SER A 1 85 ? -4.653 17.166 -6.887 1.00 73.81 85 SER A N 1
ATOM 696 C CA . SER A 1 85 ? -5.520 17.263 -8.060 1.00 73.81 85 SER A CA 1
ATOM 697 C C . SER A 1 85 ? -6.218 15.940 -8.377 1.00 73.81 85 SER A C 1
ATOM 699 O O . SER A 1 85 ? -7.425 15.936 -8.594 1.00 73.81 85 SER A O 1
ATOM 701 N N . ILE A 1 86 ? -5.485 14.819 -8.374 1.00 78.88 86 ILE A N 1
ATOM 702 C CA . ILE A 1 86 ? -6.073 13.494 -8.643 1.00 78.88 86 ILE A CA 1
ATOM 703 C C . ILE A 1 86 ? -6.877 13.026 -7.429 1.00 78.88 86 ILE A C 1
ATOM 705 O O . ILE A 1 86 ? -8.034 12.666 -7.554 1.00 78.88 86 ILE A O 1
ATOM 709 N N . ASN A 1 87 ? -6.290 13.094 -6.234 1.00 81.31 87 ASN A N 1
ATOM 710 C CA . ASN A 1 87 ? -6.938 12.805 -4.955 1.00 81.31 87 ASN A CA 1
ATOM 711 C C . ASN A 1 87 ? -7.880 11.586 -4.970 1.00 81.31 87 ASN A C 1
ATOM 713 O O . ASN A 1 87 ? -9.073 11.726 -4.711 1.00 81.31 87 ASN A O 1
ATOM 717 N N . ILE A 1 88 ? -7.338 10.388 -5.210 1.00 85.44 88 ILE A N 1
ATOM 718 C CA . ILE A 1 88 ? -8.119 9.136 -5.225 1.00 85.44 88 ILE A CA 1
ATOM 719 C C . ILE A 1 88 ? -8.909 8.879 -3.924 1.00 85.44 88 ILE A C 1
ATOM 721 O O . ILE A 1 88 ? -9.859 8.108 -3.921 1.00 85.44 88 ILE A O 1
ATOM 725 N N . LEU A 1 89 ? -8.569 9.571 -2.830 1.00 87.56 89 LEU A N 1
ATOM 726 C CA . LEU A 1 89 ? -9.231 9.515 -1.522 1.00 87.56 89 LEU A CA 1
ATOM 727 C C . LEU A 1 89 ? -10.240 10.668 -1.302 1.00 87.56 89 LEU A C 1
ATOM 729 O O . LEU A 1 89 ? -10.466 11.098 -0.171 1.00 87.56 89 LEU A O 1
ATOM 733 N N . SER A 1 90 ? -10.809 11.259 -2.360 1.00 86.12 90 SER A N 1
ATOM 734 C CA . SER A 1 90 ? -11.762 12.374 -2.219 1.00 86.12 90 SER A CA 1
ATOM 735 C C . SER A 1 90 ? -13.157 11.950 -1.756 1.00 86.12 90 SER A C 1
ATOM 737 O O . SER A 1 90 ? -13.861 12.760 -1.152 1.00 86.12 90 SER A O 1
ATO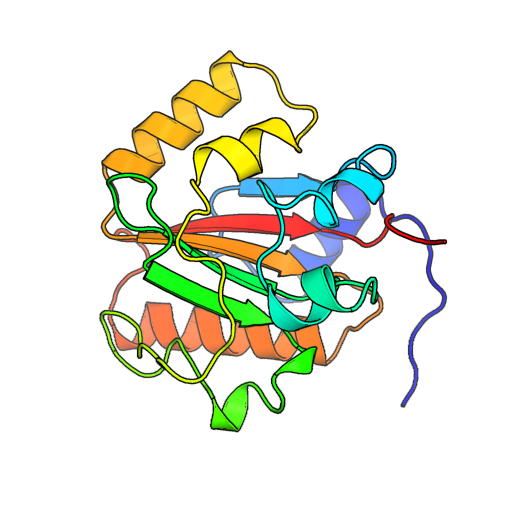M 739 N N . GLU A 1 91 ? -13.549 10.705 -2.016 1.00 88.06 91 GLU A N 1
ATOM 740 C CA . GLU A 1 91 ? -14.892 10.144 -1.806 1.00 88.06 91 GLU A CA 1
ATOM 741 C C . GLU A 1 91 ? -14.826 8.921 -0.890 1.00 88.06 91 GLU A C 1
ATOM 743 O O . GLU A 1 91 ? -13.800 8.244 -0.884 1.00 88.06 91 GLU A O 1
ATOM 748 N N . LYS A 1 92 ? -15.908 8.612 -0.156 1.00 85.31 92 LYS A N 1
ATOM 749 C CA . LYS A 1 92 ? -15.935 7.514 0.831 1.00 85.31 92 LYS A CA 1
ATOM 750 C C . LYS A 1 92 ? -15.469 6.181 0.234 1.00 85.31 92 LYS A C 1
ATOM 752 O O . LYS A 1 92 ? -14.606 5.538 0.815 1.00 85.31 92 LYS A O 1
ATOM 757 N N . ASN A 1 93 ? -15.936 5.829 -0.963 1.00 85.12 93 ASN A N 1
ATOM 758 C CA . ASN A 1 93 ? -15.572 4.578 -1.646 1.00 85.12 93 ASN A CA 1
ATOM 759 C C . ASN A 1 93 ? -14.334 4.697 -2.550 1.00 85.12 93 ASN A C 1
ATOM 761 O O . ASN A 1 93 ? -14.111 3.854 -3.416 1.00 85.12 93 ASN A O 1
ATOM 765 N N . THR A 1 94 ? -13.526 5.740 -2.349 1.00 82.31 94 THR A N 1
ATOM 766 C CA . THR A 1 94 ? -12.478 6.200 -3.268 1.00 82.31 94 THR A CA 1
ATOM 767 C C . THR A 1 94 ? -13.027 6.652 -4.624 1.00 82.31 94 THR A C 1
ATOM 769 O O . THR A 1 94 ? -14.075 6.211 -5.087 1.00 82.31 94 THR A O 1
ATOM 772 N N . LYS A 1 95 ? -12.320 7.574 -5.275 1.00 83.69 95 LYS A N 1
ATOM 773 C CA . LYS A 1 95 ? -12.694 8.079 -6.596 1.00 83.69 95 LYS A CA 1
ATOM 774 C C . LYS A 1 95 ? -11.927 7.324 -7.673 1.00 83.69 95 LYS A C 1
ATOM 776 O O . LYS A 1 95 ? -10.704 7.444 -7.742 1.00 83.69 95 LYS A O 1
ATOM 781 N N . ILE A 1 96 ? -12.630 6.571 -8.515 1.00 80.62 96 ILE A N 1
ATOM 782 C CA . ILE A 1 96 ? -12.020 5.793 -9.601 1.00 80.62 96 ILE A CA 1
ATOM 783 C C . ILE A 1 96 ? -11.741 6.704 -10.800 1.00 80.62 96 ILE A C 1
ATOM 785 O O . ILE A 1 96 ? -12.618 7.429 -11.272 1.00 80.62 96 ILE A O 1
ATOM 789 N N . PHE A 1 97 ? -10.518 6.639 -11.324 1.00 80.44 97 PHE A N 1
ATOM 790 C CA . PHE A 1 97 ? -10.107 7.364 -12.523 1.00 80.44 97 PHE A CA 1
ATOM 791 C C . PHE A 1 97 ? -9.756 6.381 -13.638 1.00 80.44 97 PHE A C 1
ATOM 793 O O . PHE A 1 97 ? -8.626 5.915 -13.718 1.00 80.44 97 PHE A O 1
ATOM 800 N N . GLN A 1 98 ? -10.700 6.129 -14.549 1.00 79.69 98 GLN A N 1
ATOM 801 C CA . GLN A 1 98 ? -10.523 5.186 -15.669 1.00 79.69 98 GLN A CA 1
ATOM 802 C C . GLN A 1 98 ? -9.351 5.523 -16.607 1.00 79.69 98 GLN A C 1
ATOM 804 O O . GLN A 1 98 ? -8.894 4.669 -17.354 1.00 79.69 98 GLN A O 1
ATOM 809 N N . ARG A 1 99 ? -8.877 6.775 -16.602 1.00 83.44 99 ARG A N 1
ATOM 810 C CA . ARG A 1 99 ? -7.756 7.226 -17.443 1.00 83.44 99 ARG A CA 1
ATOM 811 C C . ARG A 1 99 ? -6.380 6.910 -16.857 1.00 83.44 99 ARG A C 1
ATOM 813 O O . ARG A 1 99 ? -5.390 7.113 -17.551 1.00 83.44 99 ARG A O 1
ATOM 820 N N . LEU A 1 100 ? -6.298 6.502 -15.589 1.00 88.81 100 LEU A N 1
ATOM 821 C CA . LEU A 1 100 ? -5.025 6.097 -15.000 1.00 88.81 100 LEU A CA 1
ATOM 822 C C . LEU A 1 100 ? -4.687 4.684 -15.493 1.00 88.81 100 LEU A C 1
ATOM 824 O O . LEU A 1 100 ? -5.566 3.823 -15.439 1.00 88.81 100 LEU A O 1
ATOM 828 N N . PRO A 1 101 ? -3.446 4.422 -15.936 1.00 92.00 101 PRO A N 1
ATOM 829 C CA . PRO A 1 101 ? -3.027 3.125 -16.469 1.00 92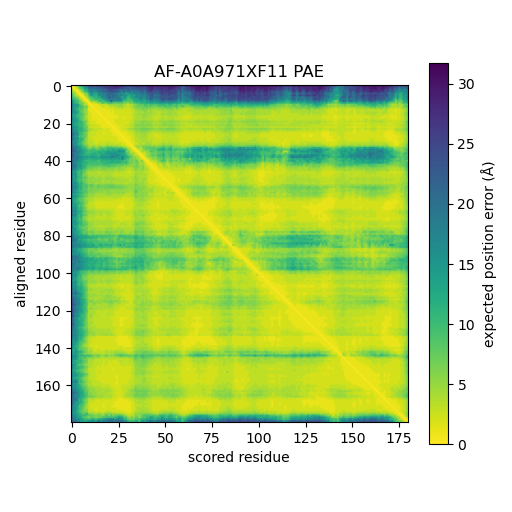.00 101 PRO A CA 1
ATOM 830 C C . PRO A 1 101 ? -2.775 2.100 -15.346 1.00 92.00 101 PRO A C 1
ATOM 832 O O . PRO A 1 101 ? -1.743 1.435 -15.313 1.00 92.00 101 PRO A O 1
ATOM 835 N N . ASN A 1 102 ? -3.702 2.012 -14.387 1.00 93.12 102 ASN A N 1
ATOM 836 C CA . ASN A 1 102 ? -3.602 1.108 -13.251 1.00 93.12 102 ASN A CA 1
ATOM 837 C C . ASN A 1 102 ? -3.791 -0.346 -13.696 1.00 93.12 102 ASN A C 1
ATOM 839 O O . ASN A 1 102 ? -4.733 -0.671 -14.419 1.00 93.12 102 ASN A O 1
ATOM 843 N N . ASN A 1 103 ? -2.941 -1.229 -13.187 1.00 93.31 103 ASN A N 1
ATOM 844 C CA . ASN A 1 103 ? -3.065 -2.664 -13.362 1.00 93.31 103 ASN A CA 1
ATOM 845 C C . ASN A 1 103 ? -4.146 -3.242 -12.435 1.00 93.31 103 ASN A C 1
ATOM 847 O O . ASN A 1 103 ? -3.879 -3.623 -11.296 1.00 93.31 103 ASN A O 1
ATOM 851 N N . TYR A 1 104 ? -5.382 -3.311 -12.920 1.00 93.31 104 TYR A N 1
ATOM 852 C CA . TYR A 1 104 ? -6.506 -3.866 -12.158 1.00 93.31 104 TYR A CA 1
ATOM 853 C C . TYR A 1 104 ? -6.468 -5.396 -11.997 1.00 93.31 104 TYR A C 1
ATOM 855 O O . TYR A 1 104 ? -7.290 -5.939 -11.264 1.00 93.31 104 TYR A O 1
ATOM 863 N N . SER A 1 105 ? -5.503 -6.080 -12.621 1.00 93.00 105 SER A N 1
ATOM 864 C CA . SER A 1 105 ? -5.231 -7.503 -12.385 1.00 93.00 105 SER A CA 1
ATOM 865 C C . SER A 1 105 ? -4.381 -7.745 -11.131 1.00 93.00 105 SER A C 1
ATOM 867 O O . SER A 1 105 ? -4.172 -8.895 -10.752 1.00 93.00 105 SER A O 1
ATOM 869 N N . LEU A 1 106 ? -3.878 -6.687 -10.476 1.00 92.44 106 LEU A N 1
ATOM 870 C CA . LEU A 1 106 ? -3.140 -6.823 -9.223 1.00 92.44 106 LEU A CA 1
ATOM 871 C C . LEU A 1 106 ? -4.030 -7.353 -8.102 1.00 92.44 106 LEU A C 1
ATOM 873 O O . LEU A 1 106 ? -5.095 -6.802 -7.802 1.00 92.44 10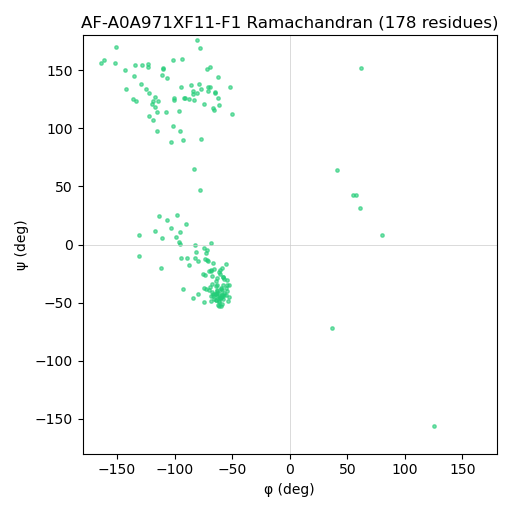6 LEU A O 1
ATOM 877 N N . LEU A 1 107 ? -3.514 -8.372 -7.423 1.00 95.44 107 LEU A N 1
ATOM 878 C CA . LEU A 1 107 ? -4.124 -8.959 -6.243 1.00 95.44 107 LEU A CA 1
ATOM 879 C C . LEU A 1 107 ? -3.354 -8.556 -4.992 1.00 95.44 107 LEU A C 1
ATOM 881 O O . LEU A 1 107 ? -2.124 -8.507 -4.987 1.00 95.44 107 LEU A O 1
ATOM 885 N N . PHE A 1 108 ? -4.077 -8.332 -3.900 1.00 96.00 108 PHE A N 1
ATOM 886 C CA . PHE A 1 108 ? -3.484 -7.984 -2.614 1.00 96.00 108 PHE A CA 1
ATOM 887 C C . PHE A 1 108 ? -2.490 -9.049 -2.126 1.00 96.00 108 PHE A C 1
ATOM 889 O O . PHE A 1 108 ? -1.464 -8.726 -1.537 1.00 96.00 108 PHE A O 1
ATOM 896 N N . GLU A 1 109 ? -2.740 -10.327 -2.405 1.00 93.75 109 GLU A N 1
ATOM 897 C CA . GLU A 1 109 ? -1.814 -11.391 -2.012 1.00 93.75 109 GLU A CA 1
ATOM 898 C C . GLU A 1 109 ? -0.433 -11.284 -2.670 1.00 93.75 109 GLU A C 1
ATOM 900 O O . GLU A 1 109 ? 0.563 -11.648 -2.039 1.00 93.75 109 GLU A O 1
ATOM 905 N N . ASN A 1 110 ? -0.363 -10.708 -3.874 1.00 90.50 110 ASN A N 1
ATOM 906 C CA . ASN A 1 110 ? 0.892 -10.451 -4.574 1.00 90.50 110 ASN A CA 1
ATOM 907 C C . ASN A 1 110 ? 1.713 -9.364 -3.863 1.00 90.50 110 ASN A C 1
ATOM 909 O O . ASN A 1 110 ? 2.925 -9.312 -4.023 1.00 90.50 110 ASN A O 1
ATOM 913 N N . GLU A 1 111 ? 1.094 -8.493 -3.060 1.00 89.88 111 GLU A N 1
ATOM 914 C CA . GLU A 1 111 ? 1.834 -7.544 -2.214 1.00 89.88 111 GLU A CA 1
ATOM 915 C C . GLU A 1 111 ? 2.610 -8.285 -1.126 1.00 89.88 111 GLU A C 1
ATOM 917 O O . GLU A 1 111 ? 3.772 -7.995 -0.851 1.00 89.88 111 GLU A O 1
ATOM 922 N N . LEU A 1 112 ? 1.966 -9.278 -0.511 1.00 91.25 112 LEU A N 1
ATOM 923 C CA . LEU A 1 112 ? 2.523 -10.006 0.624 1.00 91.25 112 LEU A CA 1
ATOM 924 C C . LEU A 1 112 ? 3.636 -10.967 0.205 1.00 91.25 112 LEU A C 1
ATOM 926 O O . LEU A 1 112 ? 4.518 -11.255 1.014 1.00 91.25 112 LEU A O 1
ATOM 930 N N . SER A 1 113 ? 3.632 -11.446 -1.042 1.00 89.00 113 SER A N 1
ATOM 931 C CA . SER A 1 113 ? 4.722 -12.275 -1.569 1.00 89.00 113 SER A CA 1
ATOM 932 C C . SER A 1 113 ? 6.027 -11.496 -1.751 1.00 89.00 113 SER A C 1
ATOM 934 O O . SER A 1 113 ? 7.094 -12.104 -1.745 1.00 89.00 113 SER A O 1
ATOM 936 N N . LEU A 1 114 ? 5.962 -10.164 -1.868 1.00 86.50 114 LEU A N 1
ATOM 937 C CA . LEU A 1 114 ? 7.145 -9.304 -1.955 1.00 86.50 114 LEU A CA 1
ATOM 938 C C . LEU A 1 114 ? 7.793 -9.037 -0.596 1.00 86.50 114 LEU A C 1
ATOM 940 O O . LEU A 1 114 ? 8.920 -8.547 -0.551 1.00 86.50 114 LEU A O 1
ATOM 944 N N . LEU A 1 115 ? 7.104 -9.334 0.505 1.00 86.44 115 LEU A N 1
ATOM 945 C CA . LEU A 1 115 ? 7.576 -9.066 1.857 1.00 86.44 115 LEU A CA 1
ATOM 946 C C . LEU A 1 115 ? 8.281 -10.294 2.441 1.00 86.44 115 LEU A C 1
ATOM 948 O O . LEU A 1 115 ? 7.781 -11.417 2.370 1.00 86.44 115 LEU A O 1
ATOM 952 N N . ASN A 1 116 ? 9.428 -10.073 3.088 1.00 85.38 116 ASN A N 1
ATOM 953 C CA . ASN A 1 116 ? 10.163 -11.126 3.790 1.00 85.38 116 ASN A CA 1
ATOM 954 C C . ASN A 1 116 ? 9.586 -11.350 5.200 1.00 85.38 116 ASN A C 1
ATOM 956 O O . ASN A 1 116 ? 10.227 -11.049 6.205 1.00 85.38 116 ASN A O 1
ATOM 960 N N . ILE A 1 117 ? 8.340 -11.821 5.263 1.00 86.62 117 ILE A N 1
ATOM 961 C CA . ILE A 1 117 ? 7.604 -12.084 6.506 1.00 86.62 117 ILE A CA 1
ATOM 962 C C . ILE A 1 117 ? 7.129 -13.537 6.565 1.00 86.62 117 ILE A C 1
ATOM 964 O O . ILE A 1 117 ? 6.952 -14.192 5.537 1.00 86.62 117 ILE A O 1
ATOM 968 N N . GLN A 1 118 ? 6.921 -14.046 7.782 1.00 88.06 118 GLN A N 1
ATOM 969 C CA . GLN A 1 118 ? 6.470 -15.422 8.007 1.00 88.06 118 GLN A CA 1
ATOM 970 C C . GLN A 1 118 ? 5.085 -15.665 7.399 1.00 88.06 118 GLN A C 1
ATOM 972 O O . GLN A 1 118 ? 4.208 -14.807 7.487 1.00 88.06 118 GLN A O 1
ATOM 977 N N . GLU A 1 119 ? 4.857 -16.867 6.866 1.00 90.56 119 GLU A N 1
ATOM 978 C CA . GLU A 1 119 ? 3.599 -17.203 6.184 1.00 90.56 119 GLU A CA 1
ATOM 979 C C . GLU A 1 119 ? 2.374 -17.044 7.096 1.00 90.56 119 GLU A C 1
ATOM 981 O O . GLU A 1 119 ? 1.387 -16.435 6.705 1.00 90.56 119 GLU A O 1
ATOM 986 N N . LY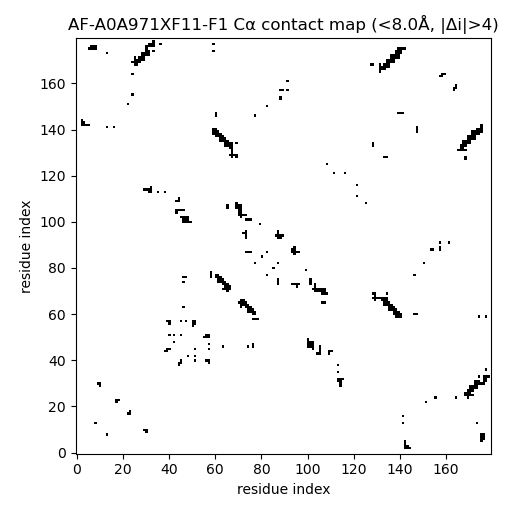S A 1 120 ? 2.498 -17.424 8.374 1.00 92.44 120 LYS A N 1
ATOM 987 C CA . LYS A 1 120 ? 1.451 -17.206 9.384 1.00 92.44 120 LYS A CA 1
ATOM 988 C C . LYS A 1 120 ? 1.032 -15.732 9.510 1.00 92.44 120 LYS A C 1
ATOM 990 O O . LYS A 1 120 ? -0.141 -15.445 9.729 1.00 92.44 120 LYS A O 1
ATOM 995 N N . VAL A 1 121 ? 1.981 -14.800 9.388 1.00 91.31 121 VAL A N 1
ATOM 996 C CA . VAL A 1 121 ? 1.699 -13.356 9.442 1.00 91.31 121 VAL A CA 1
ATOM 997 C C . VAL A 1 121 ? 0.992 -12.909 8.163 1.00 91.31 121 VAL A C 1
ATOM 999 O O . VAL A 1 121 ? 0.065 -12.106 8.233 1.00 91.31 121 VAL A O 1
ATOM 1002 N N . LYS A 1 122 ? 1.371 -13.455 7.000 1.00 93.38 122 LYS A N 1
ATOM 1003 C CA . LYS A 1 122 ? 0.659 -13.192 5.741 1.00 93.38 122 LYS A CA 1
ATOM 1004 C C . LYS A 1 122 ? -0.788 -13.669 5.818 1.00 93.38 122 LYS A C 1
ATOM 1006 O O . LYS A 1 122 ? -1.678 -12.909 5.452 1.00 93.38 122 LYS A O 1
ATOM 1011 N N . ASP A 1 123 ? -1.025 -14.871 6.338 1.00 95.19 123 ASP A N 1
ATOM 1012 C CA . ASP A 1 123 ? -2.372 -15.424 6.511 1.00 95.19 123 ASP A CA 1
ATOM 1013 C C . ASP A 1 123 ? -3.228 -14.563 7.448 1.00 95.19 123 ASP A C 1
ATOM 1015 O O . ASP A 1 123 ? -4.386 -14.274 7.143 1.00 95.19 123 ASP A O 1
ATOM 1019 N N . GLU A 1 124 ? -2.653 -14.080 8.554 1.00 95.69 124 GLU A N 1
ATOM 1020 C CA . GLU A 1 124 ? -3.332 -13.150 9.464 1.00 95.69 124 GLU A CA 1
ATOM 1021 C C . GLU A 1 124 ? -3.719 -11.843 8.754 1.00 95.69 124 GLU A C 1
ATOM 1023 O O . GLU A 1 124 ? -4.852 -11.373 8.881 1.00 95.69 124 GLU A O 1
ATOM 1028 N N . ILE A 1 125 ? -2.797 -11.266 7.979 1.00 97.06 125 ILE A N 1
ATOM 1029 C CA . ILE A 1 125 ? -3.037 -10.037 7.216 1.00 97.06 125 ILE A CA 1
ATOM 1030 C C . ILE A 1 125 ? -4.125 -10.255 6.156 1.00 97.06 125 ILE A C 1
ATOM 1032 O O . ILE A 1 125 ? -5.022 -9.419 6.031 1.00 97.06 125 ILE A O 1
ATOM 1036 N N . LYS A 1 126 ? -4.089 -11.375 5.421 1.00 96.44 126 LYS A N 1
ATOM 1037 C CA . LYS A 1 126 ? -5.120 -11.743 4.434 1.00 96.44 126 LYS A CA 1
ATOM 1038 C C . LYS A 1 126 ? -6.490 -11.882 5.093 1.00 96.44 126 LYS A C 1
ATOM 1040 O O . LYS A 1 126 ? -7.470 -11.330 4.594 1.00 96.44 126 LYS A O 1
ATOM 1045 N N . LEU A 1 127 ? -6.559 -12.556 6.242 1.00 96.62 127 LEU A N 1
ATOM 1046 C CA . LEU A 1 127 ? -7.803 -12.707 6.990 1.00 96.62 127 LEU A CA 1
ATOM 1047 C C . LEU A 1 127 ? -8.354 -11.347 7.434 1.00 96.62 127 LEU A C 1
ATOM 1049 O O . LEU A 1 127 ? -9.520 -11.057 7.171 1.00 96.62 127 LEU A O 1
ATOM 1053 N N . LYS A 1 128 ? -7.523 -10.481 8.031 1.00 97.06 128 LYS A N 1
ATOM 1054 C CA . LYS A 1 128 ? -7.941 -9.121 8.412 1.00 97.06 128 LYS A CA 1
ATOM 1055 C C . LYS A 1 128 ? -8.417 -8.320 7.204 1.00 97.06 128 LYS A C 1
ATOM 1057 O O . LYS A 1 128 ? -9.471 -7.700 7.275 1.00 97.06 128 LYS A O 1
ATOM 1062 N N . SER A 1 129 ? -7.683 -8.371 6.094 1.00 97.12 129 SER A N 1
ATOM 1063 C CA . SER A 1 129 ? -8.035 -7.697 4.839 1.00 97.12 129 SER A CA 1
ATOM 1064 C C . SER A 1 129 ? -9.433 -8.091 4.355 1.00 97.12 129 SER A C 1
ATOM 1066 O O . SER A 1 129 ? -10.236 -7.215 4.036 1.00 97.12 129 SER A O 1
ATOM 1068 N N . SER A 1 130 ? -9.768 -9.385 4.416 1.00 96.94 130 SER A N 1
ATOM 1069 C CA . SER A 1 130 ? -11.082 -9.900 4.004 1.00 96.94 130 SER A CA 1
ATOM 1070 C C . SER A 1 130 ? -12.258 -9.427 4.869 1.00 96.94 130 SER A C 1
ATOM 1072 O O . SER A 1 130 ? -13.404 -9.444 4.423 1.00 96.94 130 SER A O 1
ATOM 1074 N N . GLN A 1 131 ? -11.982 -8.985 6.100 1.00 96.88 131 GLN A N 1
ATOM 1075 C CA . GLN A 1 131 ? -12.976 -8.495 7.060 1.00 96.88 131 GLN A CA 1
ATOM 1076 C C . GLN A 1 131 ? -13.155 -6.972 7.019 1.00 96.88 131 GLN A C 1
ATOM 1078 O O . GLN A 1 131 ? -14.080 -6.448 7.639 1.00 96.88 131 GLN A O 1
ATOM 1083 N N . LYS A 1 132 ? -12.267 -6.251 6.328 1.00 95.88 132 LYS A N 1
ATOM 1084 C CA . LYS A 1 132 ? -12.337 -4.796 6.164 1.00 95.88 132 LYS A CA 1
ATOM 1085 C C . LYS A 1 132 ? -13.073 -4.427 4.881 1.00 95.88 132 LYS A C 1
ATOM 1087 O O . LYS A 1 132 ? -13.145 -5.210 3.941 1.00 95.88 132 LYS A O 1
ATOM 1092 N N . THR A 1 133 ? -13.570 -3.194 4.816 1.00 93.69 133 THR A N 1
ATOM 1093 C CA . THR A 1 133 ? -14.141 -2.640 3.580 1.00 93.69 133 THR A CA 1
ATOM 1094 C C . THR A 1 133 ? -13.054 -2.487 2.519 1.00 93.69 133 THR A C 1
ATOM 1096 O O . THR A 1 133 ? -13.232 -2.899 1.371 1.00 93.69 133 THR A O 1
ATOM 1099 N N . PHE A 1 134 ? -11.911 -1.922 2.918 1.00 94.62 134 PHE A N 1
ATOM 1100 C CA . PHE A 1 134 ? -10.757 -1.728 2.048 1.00 94.62 134 PHE A CA 1
ATOM 1101 C C . PHE A 1 134 ? -9.461 -2.142 2.731 1.00 94.62 134 PHE A C 1
ATOM 1103 O O . PHE A 1 134 ? -9.319 -2.064 3.950 1.00 94.62 134 PHE A O 1
ATOM 1110 N N . THR A 1 135 ? -8.478 -2.497 1.913 1.00 97.50 135 THR A N 1
ATOM 1111 C CA . THR A 1 135 ? -7.073 -2.533 2.314 1.00 97.50 135 THR A CA 1
ATOM 1112 C C . THR A 1 135 ? -6.311 -1.479 1.528 1.00 97.50 135 THR A C 1
ATOM 1114 O O . THR A 1 135 ? -6.346 -1.471 0.298 1.00 97.50 135 THR A O 1
ATOM 1117 N N . ILE A 1 136 ? -5.640 -0.571 2.231 1.00 97.06 136 ILE A N 1
ATOM 1118 C CA . ILE A 1 136 ? -4.809 0.474 1.640 1.00 97.06 136 ILE A CA 1
ATOM 1119 C C . ILE A 1 136 ? -3.347 0.123 1.896 1.00 97.06 136 ILE A C 1
ATOM 1121 O O . ILE A 1 136 ? -2.879 0.147 3.034 1.00 97.06 136 ILE A O 1
ATOM 1125 N N . VAL A 1 137 ? -2.620 -0.157 0.818 1.00 97.00 137 VAL A N 1
ATOM 1126 C CA . VAL A 1 137 ? -1.171 -0.362 0.837 1.00 97.00 137 VAL A CA 1
ATOM 1127 C C . VAL A 1 137 ? -0.493 0.915 0.356 1.00 97.00 137 VAL A C 1
ATOM 1129 O O . VAL A 1 137 ? -0.791 1.420 -0.730 1.00 97.00 137 VAL A O 1
ATOM 1132 N N . ILE A 1 138 ? 0.415 1.459 1.164 1.00 95.50 138 ILE A N 1
ATOM 1133 C CA . ILE A 1 138 ? 1.173 2.667 0.838 1.00 95.50 138 ILE A CA 1
ATOM 1134 C C . ILE A 1 138 ? 2.645 2.316 0.710 1.00 95.50 138 ILE A C 1
ATOM 1136 O O . ILE A 1 138 ? 3.301 2.019 1.705 1.00 95.50 138 ILE A O 1
ATOM 1140 N N . TYR A 1 139 ? 3.166 2.451 -0.504 1.00 93.50 139 TYR A N 1
ATOM 1141 C CA . TYR A 1 139 ? 4.599 2.501 -0.758 1.00 93.50 139 TYR A CA 1
ATOM 1142 C C . TYR A 1 139 ? 5.084 3.928 -0.518 1.00 93.50 139 TYR A C 1
ATOM 1144 O O . TYR A 1 139 ? 4.537 4.878 -1.087 1.00 93.50 139 TYR A O 1
ATOM 1152 N N . TRP A 1 140 ? 6.073 4.096 0.352 1.00 93.12 140 TRP A N 1
ATOM 1153 C CA . TRP A 1 140 ? 6.578 5.410 0.745 1.00 93.12 140 TRP A CA 1
ATOM 1154 C C . TRP A 1 140 ? 8.047 5.352 1.142 1.00 93.12 140 TRP A C 1
ATOM 1156 O O . TRP A 1 140 ? 8.620 4.287 1.321 1.00 93.12 140 TRP A O 1
ATOM 1166 N N . ASN A 1 141 ? 8.661 6.515 1.323 1.00 90.50 141 ASN A N 1
ATOM 1167 C CA . ASN A 1 141 ? 10.038 6.620 1.794 1.00 90.50 141 ASN A CA 1
ATOM 1168 C C . ASN A 1 141 ? 10.261 7.940 2.551 1.00 90.50 141 ASN A C 1
ATOM 1170 O O . ASN A 1 141 ? 9.519 8.914 2.379 1.00 90.50 141 ASN A O 1
ATOM 1174 N N . ILE A 1 142 ? 11.261 7.985 3.423 1.00 88.56 142 ILE A N 1
ATOM 1175 C CA . ILE A 1 142 ? 11.612 9.151 4.235 1.00 88.56 142 ILE A CA 1
ATOM 1176 C C . ILE A 1 142 ? 12.310 10.211 3.381 1.00 88.56 142 ILE A C 1
ATOM 1178 O O . ILE A 1 142 ? 12.061 11.406 3.579 1.00 88.56 142 ILE A O 1
ATOM 1182 N N . TRP A 1 143 ? 13.162 9.810 2.430 1.00 83.06 143 TRP A N 1
ATOM 1183 C CA . TRP A 1 143 ? 13.974 10.753 1.646 1.00 83.06 143 TRP A CA 1
ATOM 1184 C C . TRP A 1 143 ? 13.133 11.700 0.777 1.00 83.06 143 TRP A C 1
ATOM 1186 O O . TRP A 1 143 ? 13.492 12.872 0.627 1.00 83.06 143 TRP A O 1
ATOM 1196 N N . SER A 1 144 ? 11.968 11.260 0.284 1.00 82.25 144 SER A N 1
ATOM 1197 C CA . SER A 1 144 ? 11.0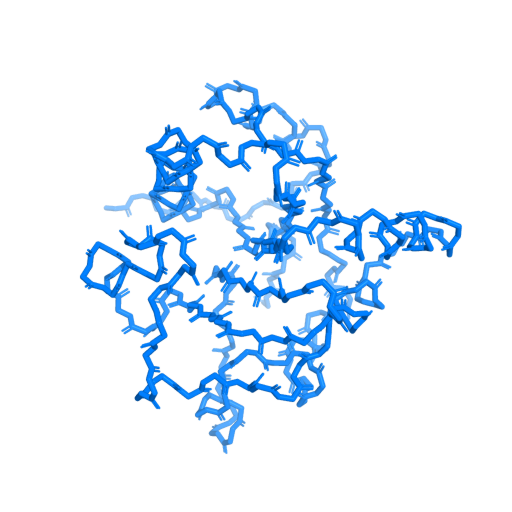40 12.131 -0.456 1.00 82.25 144 SER A CA 1
ATOM 1198 C C . SER A 1 144 ? 10.288 13.132 0.424 1.00 82.25 144 SER A C 1
ATOM 1200 O O . SER A 1 144 ? 9.687 14.059 -0.123 1.00 82.25 144 SER A O 1
ATOM 1202 N N . ASN A 1 145 ? 10.334 12.956 1.756 1.00 80.88 145 ASN A N 1
ATOM 1203 C CA . ASN A 1 145 ? 9.832 13.792 2.858 1.00 80.88 145 ASN A CA 1
ATOM 1204 C C . ASN A 1 145 ? 8.492 14.504 2.592 1.00 80.88 145 ASN A C 1
ATOM 1206 O O . ASN A 1 145 ? 7.468 14.141 3.162 1.00 80.88 145 ASN A O 1
ATOM 1210 N N . TYR A 1 146 ? 8.495 15.524 1.731 1.00 84.06 146 TYR A N 1
ATOM 1211 C CA . TYR A 1 146 ? 7.315 16.264 1.293 1.00 84.06 146 TYR A CA 1
ATOM 1212 C C . TYR A 1 146 ? 6.211 15.358 0.723 1.00 84.06 146 TYR A C 1
ATOM 1214 O O . TYR A 1 146 ? 5.060 15.476 1.143 1.00 84.06 146 TYR A O 1
ATOM 1222 N N . PHE A 1 147 ? 6.540 14.436 -0.188 1.00 84.88 147 PHE A N 1
ATOM 1223 C CA . PHE A 1 147 ? 5.529 13.598 -0.846 1.00 84.88 147 PHE A CA 1
ATOM 1224 C C . PHE A 1 147 ? 4.885 12.600 0.121 1.00 84.88 147 PHE A C 1
ATOM 1226 O O . PHE A 1 147 ? 3.657 12.566 0.228 1.00 84.88 147 PHE A O 1
ATOM 1233 N N . SER A 1 148 ? 5.697 11.871 0.892 1.00 88.44 148 SER A N 1
ATOM 1234 C CA . SER A 1 148 ? 5.211 10.962 1.938 1.00 88.44 148 SER A CA 1
ATOM 1235 C C . SER A 1 148 ? 4.339 11.687 2.965 1.00 88.44 148 SER A C 1
ATOM 1237 O O . SER A 1 148 ? 3.240 11.232 3.278 1.00 88.44 148 SER A O 1
ATOM 1239 N N . LYS A 1 149 ? 4.744 12.882 3.419 1.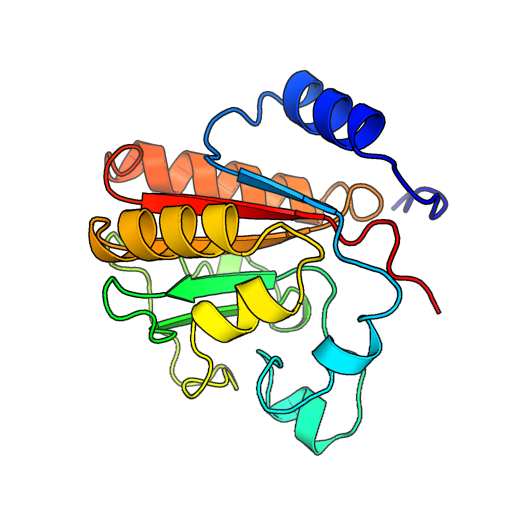00 88.75 149 LYS A N 1
ATOM 1240 C CA . LYS A 1 149 ? 3.927 13.697 4.335 1.00 88.75 149 LYS A CA 1
ATOM 1241 C C . LYS A 1 149 ? 2.566 14.056 3.756 1.00 88.75 149 LYS A C 1
ATOM 1243 O O . LYS A 1 149 ? 1.571 13.972 4.473 1.00 88.75 149 LYS A O 1
ATOM 1248 N N . ILE A 1 150 ? 2.498 14.445 2.483 1.00 89.12 150 ILE A N 1
ATOM 1249 C CA . ILE A 1 150 ? 1.221 14.775 1.837 1.00 89.12 150 ILE A CA 1
ATOM 1250 C C . ILE A 1 150 ? 0.311 13.552 1.767 1.00 89.12 150 ILE A C 1
ATOM 1252 O O . ILE A 1 150 ? -0.882 13.680 2.050 1.00 89.12 150 ILE A O 1
ATOM 1256 N N . ILE A 1 151 ? 0.855 12.381 1.424 1.00 91.56 151 ILE A N 1
ATOM 1257 C CA . ILE A 1 151 ? 0.093 11.127 1.400 1.00 91.56 151 ILE A CA 1
ATOM 1258 C C . ILE A 1 151 ? -0.486 10.835 2.782 1.00 91.56 151 ILE A C 1
ATOM 1260 O O . ILE A 1 151 ? -1.700 10.676 2.906 1.00 91.56 151 ILE A O 1
ATOM 1264 N N . PHE A 1 152 ? 0.341 10.864 3.828 1.00 93.44 152 PHE A N 1
ATOM 1265 C CA . PHE A 1 152 ? -0.115 10.586 5.190 1.00 93.44 152 PHE A CA 1
ATOM 1266 C C . PHE A 1 152 ? -1.141 11.599 5.693 1.00 93.44 152 PHE A C 1
ATOM 1268 O O . PHE A 1 152 ? -2.152 11.216 6.278 1.00 93.44 152 PHE A O 1
ATOM 1275 N N . GLN A 1 153 ? -0.946 12.892 5.422 1.00 92.19 153 GLN A N 1
ATOM 1276 C CA . GLN A 1 153 ? -1.920 13.922 5.785 1.00 92.19 153 GLN A CA 1
ATOM 1277 C C . GLN A 1 153 ? -3.258 13.726 5.069 1.00 92.19 153 GLN A C 1
ATOM 1279 O O . GLN A 1 153 ? -4.312 13.927 5.673 1.00 92.19 153 GLN A O 1
ATOM 1284 N N . LYS A 1 154 ? -3.235 13.351 3.787 1.00 90.81 154 LYS A N 1
ATOM 1285 C CA . LYS A 1 154 ? -4.451 13.074 3.019 1.00 90.81 154 LYS A CA 1
ATOM 1286 C C . LYS A 1 154 ? -5.161 11.830 3.508 1.00 90.81 154 LYS A C 1
ATOM 1288 O O . LYS A 1 154 ? -6.373 11.893 3.681 1.00 90.81 154 LYS A O 1
ATOM 1293 N N . LEU A 1 155 ? -4.423 10.757 3.777 1.00 93.12 155 LEU A N 1
ATOM 1294 C CA . LEU A 1 155 ? -5.000 9.541 4.328 1.00 93.12 155 LEU A CA 1
ATOM 1295 C C . LEU A 1 155 ? -5.632 9.822 5.699 1.00 93.12 155 LEU A C 1
ATOM 1297 O O . LEU A 1 155 ? -6.816 9.565 5.873 1.00 93.12 155 LEU A O 1
ATOM 1301 N N . LYS A 1 156 ? -4.921 10.481 6.624 1.00 94.50 156 LYS A N 1
ATOM 1302 C CA . LYS A 1 156 ? -5.474 10.857 7.941 1.00 94.50 156 LYS A CA 1
ATOM 1303 C C . LYS A 1 156 ? -6.735 11.722 7.820 1.00 94.50 156 LYS A C 1
ATOM 1305 O O . LYS A 1 156 ? -7.709 11.513 8.540 1.00 94.50 156 LYS A O 1
ATOM 1310 N N . LYS A 1 157 ? -6.751 12.686 6.888 1.00 93.50 157 LYS A N 1
ATOM 1311 C CA . LYS A 1 157 ? -7.945 13.503 6.597 1.00 93.50 157 LYS A CA 1
ATOM 1312 C C . LYS A 1 157 ? -9.093 12.669 6.030 1.00 93.50 157 LYS A C 1
ATOM 1314 O O . LYS A 1 157 ? -10.227 12.900 6.430 1.00 93.50 157 LYS A O 1
ATOM 1319 N N . TYR A 1 158 ? -8.813 11.740 5.121 1.00 93.06 158 TYR A N 1
ATOM 1320 C CA . TYR A 1 158 ? -9.800 10.837 4.533 1.00 93.06 158 TYR A CA 1
ATOM 1321 C C . TYR A 1 158 ? -10.439 9.936 5.596 1.00 93.06 158 TYR A C 1
ATOM 1323 O O . TYR A 1 158 ? -11.659 9.967 5.750 1.00 93.06 158 TYR A O 1
ATOM 1331 N N . LEU A 1 159 ? -9.619 9.244 6.395 1.00 94.06 159 LEU A N 1
ATOM 1332 C CA . LEU A 1 159 ? -10.080 8.364 7.473 1.00 94.06 159 LEU A CA 1
ATOM 1333 C C . LEU A 1 159 ? -10.925 9.126 8.492 1.00 94.06 159 LEU A C 1
ATOM 1335 O O . LEU A 1 159 ? -11.994 8.667 8.872 1.00 94.06 159 LEU A O 1
ATOM 1339 N N . LYS A 1 160 ? -10.491 10.334 8.880 1.00 94.88 160 LYS A N 1
ATOM 1340 C CA . LYS A 1 160 ? -11.256 11.192 9.793 1.00 94.88 160 LYS A CA 1
ATOM 1341 C C . LYS A 1 160 ? -12.564 11.688 9.179 1.00 94.88 160 LYS A C 1
ATOM 1343 O O . LYS A 1 160 ? -13.574 11.717 9.865 1.00 94.88 160 LYS A O 1
ATOM 1348 N N . ARG A 1 161 ? -12.546 12.128 7.918 1.00 94.62 161 ARG A N 1
ATOM 1349 C CA . ARG A 1 161 ? -13.719 12.712 7.250 1.00 94.62 161 ARG A CA 1
ATOM 1350 C C . ARG A 1 161 ? -14.857 11.708 7.098 1.00 94.62 161 ARG A C 1
ATOM 1352 O O . ARG A 1 161 ? -16.010 12.119 7.141 1.00 94.62 161 ARG A O 1
ATOM 1359 N N . TYR A 1 162 ? -14.523 10.443 6.865 1.00 94.56 162 TYR A N 1
ATOM 1360 C CA . TYR A 1 162 ? -15.498 9.389 6.595 1.00 94.56 162 TYR A CA 1
ATOM 1361 C C . TYR A 1 162 ? -15.622 8.357 7.721 1.00 94.56 162 TYR A C 1
ATOM 1363 O O . TYR A 1 162 ? -16.342 7.381 7.536 1.00 94.56 162 TYR A O 1
ATOM 1371 N N . GLU A 1 163 ? -14.944 8.586 8.851 1.00 94.12 163 GLU A N 1
ATOM 1372 C CA . GLU A 1 163 ? -14.961 7.730 10.048 1.00 94.12 163 GLU A CA 1
ATOM 1373 C C . GLU A 1 163 ? -14.531 6.280 9.762 1.00 94.12 163 GLU A C 1
ATOM 1375 O O . GLU A 1 163 ? -15.121 5.329 10.248 1.00 94.12 163 GLU A O 1
ATOM 1380 N N . MET A 1 164 ? -13.476 6.112 8.958 1.00 92.69 164 MET A N 1
ATOM 1381 C CA . MET A 1 164 ? -13.082 4.816 8.380 1.00 92.69 164 MET A CA 1
ATOM 1382 C C . MET A 1 164 ? -11.885 4.140 9.063 1.00 92.69 164 MET A C 1
ATOM 1384 O O . MET A 1 164 ? -11.298 3.227 8.488 1.00 92.69 164 MET A O 1
ATOM 1388 N N . TYR A 1 165 ? -11.480 4.590 10.254 1.00 91.44 165 TYR A N 1
ATOM 1389 C CA . TYR A 1 165 ? -10.323 4.008 10.951 1.00 91.44 165 TYR A CA 1
ATOM 1390 C C . TYR A 1 165 ? -10.509 2.513 11.243 1.00 91.44 165 TYR A C 1
ATOM 1392 O O . TYR A 1 165 ? -9.565 1.751 11.082 1.00 91.44 165 TYR A O 1
ATOM 1400 N N . ASP A 1 166 ? -11.727 2.088 11.588 1.00 92.62 166 ASP A N 1
ATOM 1401 C CA . ASP A 1 166 ? -12.020 0.680 11.874 1.00 92.62 166 ASP A CA 1
ATOM 1402 C C . ASP A 1 166 ? -12.395 -0.125 10.618 1.00 92.62 166 ASP A C 1
ATOM 1404 O O . ASP A 1 166 ? -12.303 -1.353 10.620 1.00 92.62 166 ASP A O 1
ATOM 1408 N N . ASP A 1 167 ? -12.763 0.547 9.525 1.00 92.69 167 ASP A N 1
ATOM 1409 C CA . ASP A 1 167 ? -13.248 -0.079 8.287 1.00 92.69 167 ASP A CA 1
ATOM 1410 C C . ASP A 1 167 ? -12.136 -0.415 7.287 1.00 92.69 167 ASP A C 1
ATOM 1412 O O . ASP A 1 167 ? -12.389 -1.099 6.291 1.00 92.69 167 ASP A O 1
ATOM 1416 N N . VAL A 1 168 ? -10.917 0.078 7.510 1.00 95.31 168 VAL A N 1
ATOM 1417 C CA . VAL A 1 168 ? -9.808 -0.016 6.556 1.00 95.31 168 VAL A CA 1
ATOM 1418 C C . VAL A 1 168 ? -8.604 -0.673 7.211 1.00 95.31 168 VAL A C 1
ATOM 1420 O O . VAL A 1 168 ? -8.215 -0.292 8.306 1.00 95.31 168 VAL A O 1
ATOM 1423 N N . LEU A 1 169 ? -7.990 -1.630 6.515 1.00 97.56 169 LEU A N 1
ATOM 1424 C CA . LEU A 1 169 ? -6.668 -2.147 6.866 1.00 97.56 169 LEU A CA 1
ATOM 1425 C C . LEU A 1 169 ? -5.601 -1.279 6.196 1.00 97.56 169 LEU A C 1
ATOM 1427 O O . LEU A 1 169 ? -5.625 -1.115 4.975 1.00 97.56 169 LEU A O 1
ATOM 1431 N N . ILE A 1 170 ? -4.655 -0.742 6.959 1.00 97.69 170 ILE A N 1
ATOM 1432 C CA . ILE A 1 170 ? -3.628 0.171 6.451 1.00 97.69 170 ILE A CA 1
ATOM 1433 C C . ILE A 1 170 ? -2.248 -0.452 6.629 1.00 97.69 170 ILE A C 1
ATOM 1435 O O . ILE A 1 170 ? -1.785 -0.696 7.744 1.00 97.69 170 ILE A O 1
ATOM 1439 N N . ILE A 1 171 ? -1.569 -0.665 5.504 1.00 97.50 171 ILE A N 1
ATOM 1440 C CA . ILE A 1 171 ? -0.243 -1.279 5.446 1.00 97.50 171 ILE A CA 1
ATOM 1441 C C . ILE A 1 171 ? 0.735 -0.280 4.845 1.00 97.50 171 ILE A C 1
ATOM 1443 O O . ILE A 1 171 ? 0.554 0.207 3.727 1.00 97.50 171 ILE A O 1
ATOM 1447 N N . LEU A 1 172 ? 1.792 0.015 5.589 1.00 96.44 172 LEU A N 1
ATOM 1448 C CA . LEU A 1 172 ? 2.878 0.876 5.157 1.00 96.44 172 LEU A CA 1
ATOM 1449 C C . LEU A 1 172 ? 4.059 0.018 4.703 1.00 96.44 172 LEU A C 1
ATOM 1451 O O . LEU A 1 172 ? 4.552 -0.817 5.454 1.00 96.44 172 LEU A O 1
ATOM 1455 N N . ILE A 1 173 ? 4.537 0.250 3.487 1.00 94.12 173 ILE A N 1
ATOM 1456 C CA . ILE A 1 173 ? 5.713 -0.407 2.920 1.00 94.12 173 ILE A CA 1
ATOM 1457 C C . ILE A 1 173 ? 6.743 0.678 2.628 1.00 94.12 173 ILE A C 1
ATOM 1459 O O . ILE A 1 173 ? 6.577 1.500 1.726 1.00 94.12 173 ILE A O 1
ATOM 1463 N N . ASN A 1 174 ? 7.795 0.721 3.437 1.00 92.88 174 ASN A N 1
ATOM 1464 C CA . ASN A 1 174 ? 8.862 1.691 3.279 1.00 92.88 174 ASN A CA 1
ATOM 1465 C C . ASN A 1 174 ? 9.894 1.198 2.247 1.00 92.88 174 ASN A C 1
ATOM 1467 O O . ASN A 1 174 ? 10.350 0.060 2.319 1.00 92.88 174 ASN A O 1
ATOM 1471 N N . THR A 1 175 ? 10.270 2.063 1.307 1.00 89.75 175 THR A N 1
ATOM 1472 C CA . THR A 1 175 ? 11.203 1.789 0.206 1.00 89.75 175 THR A CA 1
ATOM 1473 C C . THR A 1 175 ? 12.507 2.595 0.329 1.00 89.75 175 THR A C 1
ATOM 1475 O O . THR A 1 175 ? 13.143 2.894 -0.682 1.00 89.75 175 THR A O 1
ATOM 1478 N N . ASP A 1 176 ? 12.904 3.025 1.533 1.00 84.31 176 ASP A N 1
ATOM 1479 C CA . ASP A 1 176 ? 14.168 3.750 1.789 1.00 84.31 176 ASP A CA 1
ATOM 1480 C C . ASP A 1 176 ? 15.419 2.884 1.602 1.00 84.31 176 ASP A C 1
ATOM 1482 O O . ASP A 1 176 ? 16.516 3.350 1.869 1.00 84.31 176 ASP A O 1
ATOM 1486 N N . ASN A 1 177 ? 15.273 1.620 1.222 1.00 74.25 177 ASN A N 1
ATOM 1487 C CA . ASN A 1 177 ? 16.369 0.707 0.909 1.00 74.25 177 ASN A CA 1
ATOM 1488 C C . ASN A 1 177 ? 16.348 0.226 -0.550 1.00 74.25 177 ASN A C 1
ATOM 1490 O O . ASN A 1 177 ? 17.036 -0.725 -0.919 1.00 74.25 177 ASN A O 1
ATOM 1494 N N . VAL A 1 178 ? 15.517 0.866 -1.368 1.00 70.06 178 VAL A N 1
ATOM 1495 C CA . VAL A 1 178 ? 15.298 0.552 -2.774 1.00 70.06 178 VAL A CA 1
ATOM 1496 C C . VAL A 1 178 ? 16.060 1.595 -3.584 1.00 70.06 178 VAL A C 1
ATOM 1498 O O . VAL A 1 178 ? 15.532 2.661 -3.908 1.00 70.06 178 VAL A O 1
ATOM 1501 N N . HIS A 1 179 ? 17.332 1.304 -3.853 1.00 61.28 179 HIS A N 1
ATOM 1502 C CA . HIS A 1 179 ? 18.239 2.159 -4.620 1.00 61.28 179 HIS A CA 1
ATOM 1503 C C . HIS A 1 179 ? 18.908 1.337 -5.713 1.00 61.28 179 HIS A C 1
ATOM 1505 O O . HIS A 1 179 ? 19.296 0.196 -5.470 1.00 61.28 179 HIS A O 1
ATOM 1511 N N . LYS A 1 180 ? 19.018 1.924 -6.903 1.00 48.38 180 LYS A N 1
ATOM 1512 C CA . LYS A 1 180 ? 19.980 1.493 -7.915 1.00 48.38 180 LYS A CA 1
ATOM 1513 C C . LYS A 1 180 ? 21.220 2.363 -7.806 1.00 48.38 180 LYS A C 1
ATOM 1515 O O . LYS A 1 180 ? 21.039 3.578 -7.556 1.00 48.38 180 LYS A O 1
#

Sequence (180 aa):
MNTKEIVNKNESEIAKYLESNKIDFYDYSFVFPGINIDSLYNENHVLDLWKYERGTEQSTIQIRVYNSSGNLINGYTQCYGNLNSINILSEKNTKIFQRLPNNYSLLFENELSLLNIQEKVKDEIKLKSSQKTFTIVIYWNIWSNYFSKIIFQKLKKYLKRYEMYDDVLIILINTDNVHK